Protein AF-A0A498J7Q5-F1 (afdb_monomer)

Mean predicted aligned error: 8.21 Å

Foldseek 3Di:
DDDDDDDDDDDDPDDLVPDDLVVDQEEEFEDDPVLVVLLVDPSSLVSLLVRLVVLRAYEYEASSCSSCLSNLSAAQHEFEHAPVCVVSSVVSNHPYDDDDDQLDWDDTRRYIYHHHLNVLLVRLLVSCVSSVHDQPPLAAEEEAEDDAQDDLCVPSVVVSPSSNSVHHYDYDYPPDDDDPDPCVSVRSVVPDDDDPPDDPDPVNQQVVLLVCLVVLVQADEEEEEAPVCQVSSVNSNHHYDDPVVQQDWDDTPPDIYHYHD

Sequence (261 aa):
TDTDSRGHNFTLKATFDDIDFNNYDGLVIPGGQSPEYLAMDASVVELVRKFSDSKKPVAATCHGLLVLAAADSIRGRKCTGFPPVRLVLVAAGAHRVETEAASSCVVDGDIVSGVTYEGNPEFISHFVKALGGNITGSDRRILFLCRDFLKDYKITVPFQSLQALGCHINAVCPKRKPVISAPLLSMILKGTKPTPGSQLHPSVIAVVKQILAAAGVLQGKKCTAYPAVKLNVILSGATWLEPDPIDSCFTDRNLVAAAGW

Radius of gyration: 21.22 Å; Cα contacts (8 Å, |Δi|>4): 431; chains: 1; bounding box: 45×45×59 Å

Organism: Malus domestica (NCBI:txid3750)

Solvent-accessible surface area (backbone atoms only — not comparable to full-atom values): 15017 Å² total; per-residue (Å²): 130,91,79,90,71,92,73,81,87,78,83,80,90,72,62,78,92,75,65,60,72,86,84,48,76,56,48,78,36,63,42,67,72,61,19,72,59,46,38,70,35,67,69,54,26,51,52,52,30,55,41,53,76,68,58,34,29,37,35,27,25,20,40,13,48,48,30,39,38,61,34,59,64,35,52,77,32,53,32,43,40,27,76,87,53,48,63,56,41,46,74,41,42,24,46,70,52,90,71,95,50,58,42,39,62,32,76,39,92,42,38,38,18,15,22,37,80,74,8,43,21,59,43,49,35,52,49,42,44,62,71,70,50,81,86,76,91,30,93,41,82,48,81,43,87,49,62,79,65,53,58,63,66,77,46,53,50,60,52,37,53,43,38,27,53,55,28,48,75,47,78,46,38,87,99,56,78,92,67,96,55,77,56,59,59,55,57,26,64,63,65,66,85,72,61,96,86,60,76,81,66,74,70,65,78,37,47,67,61,50,50,39,27,75,68,50,77,30,49,79,35,59,42,38,45,35,77,94,40,52,66,53,43,44,76,24,50,21,46,78,45,84,48,79,59,46,71,42,68,44,74,42,92,92,42,78,27,55,26,57,122

InterPro domains:
  IPR002818 DJ-1/PfpI [PF01965] (4-129)
  IPR002818 DJ-1/PfpI [PF01965] (208-261)
  IPR006286 Deglycase PfpI-like [PTHR42733] (49-178)
  IPR029062 Class I glutamine amidotransferase-like [G3DSA:3.40.50.880] (1-138)
  IPR029062 Class I glutamine amidotransferase-like [G3DSA:3.40.50.880] (205-261)
  IPR029062 Class I glutamine amidotransferase-like [SSF52317] (3-133)
  IPR029062 Class I glutamine amidotransferase-like [SSF52317] (140-261)

Structure (mmCIF, N/CA/C/O backbone):
data_AF-A0A498J7Q5-F1
#
_entry.id   AF-A0A498J7Q5-F1
#
loop_
_atom_site.group_PDB
_atom_site.id
_atom_site.type_symbol
_atom_site.label_atom_id
_atom_site.label_alt_id
_atom_site.label_comp_id
_atom_site.label_asym_id
_atom_site.label_entity_id
_atom_site.label_seq_id
_atom_site.pdbx_PDB_ins_code
_atom_site.Cartn_x
_atom_site.Cartn_y
_atom_site.Cartn_z
_atom_site.occupancy
_atom_site.B_iso_or_equiv
_atom_site.auth_seq_id
_atom_site.au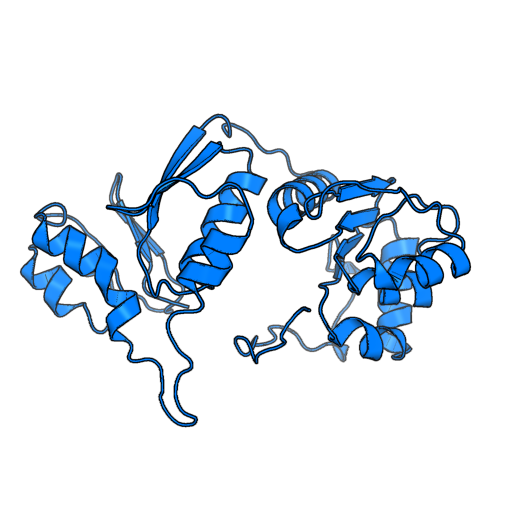th_comp_id
_atom_site.auth_asym_id
_atom_site.auth_atom_id
_atom_site.pdbx_PDB_model_num
ATOM 1 N N . THR A 1 1 ? 12.876 21.500 0.564 1.00 35.72 1 THR A N 1
ATOM 2 C CA . THR A 1 1 ? 13.881 20.491 0.936 1.00 35.72 1 THR A CA 1
ATOM 3 C C . THR A 1 1 ? 13.177 19.446 1.762 1.00 35.72 1 THR A C 1
ATOM 5 O O . THR A 1 1 ? 12.631 19.786 2.807 1.00 35.72 1 THR A O 1
ATOM 8 N N . ASP A 1 2 ? 13.099 18.215 1.262 1.00 55.75 2 ASP A N 1
ATOM 9 C CA . ASP A 1 2 ? 12.633 17.103 2.086 1.00 55.75 2 ASP A CA 1
ATOM 10 C C . ASP A 1 2 ? 13.653 16.881 3.201 1.00 55.75 2 ASP A C 1
ATOM 12 O O . ASP A 1 2 ? 14.857 16.797 2.961 1.00 55.75 2 ASP A O 1
ATOM 16 N N . THR A 1 3 ? 13.175 16.884 4.439 1.00 66.19 3 THR A N 1
ATOM 17 C CA . THR A 1 3 ? 13.986 16.554 5.607 1.00 66.19 3 THR A CA 1
ATOM 18 C C . THR A 1 3 ? 13.676 15.119 5.970 1.00 66.19 3 THR A C 1
ATOM 20 O O . THR A 1 3 ? 12.559 14.840 6.408 1.00 66.19 3 THR A O 1
ATOM 23 N N . ASP A 1 4 ? 14.643 14.229 5.782 1.00 71.38 4 ASP A N 1
ATOM 24 C CA . ASP A 1 4 ? 14.483 12.834 6.164 1.00 71.38 4 ASP A CA 1
ATOM 25 C C . ASP A 1 4 ? 14.605 12.678 7.686 1.00 71.38 4 ASP A C 1
ATOM 27 O O . ASP A 1 4 ? 15.463 13.276 8.344 1.00 71.38 4 ASP A O 1
ATOM 31 N N . SER A 1 5 ? 13.706 11.888 8.254 1.00 82.94 5 SER A N 1
ATOM 32 C CA . SER A 1 5 ? 13.717 11.506 9.656 1.00 82.94 5 SER A CA 1
ATOM 33 C C . SER A 1 5 ? 13.275 10.060 9.763 1.00 82.94 5 SER A C 1
ATOM 35 O O . SER A 1 5 ? 12.310 9.661 9.114 1.00 82.94 5 SER A O 1
ATOM 37 N N . ARG A 1 6 ? 13.945 9.291 10.624 1.00 83.75 6 ARG A N 1
ATOM 38 C CA . ARG A 1 6 ? 13.637 7.875 10.822 1.00 83.75 6 ARG A CA 1
ATOM 39 C C . ARG A 1 6 ? 12.154 7.677 11.164 1.00 83.75 6 ARG A C 1
ATOM 41 O O . ARG A 1 6 ? 11.680 8.180 12.182 1.00 83.75 6 ARG A O 1
ATOM 48 N N . GLY A 1 7 ? 11.463 6.914 10.319 1.00 86.19 7 GLY A N 1
ATOM 49 C CA . GLY A 1 7 ? 10.090 6.470 10.542 1.00 86.19 7 GLY A CA 1
ATOM 50 C C . GLY A 1 7 ? 9.993 5.257 11.472 1.00 86.19 7 GLY A C 1
ATOM 51 O O . GLY A 1 7 ? 10.910 4.933 12.230 1.00 86.19 7 GLY A O 1
ATOM 52 N N . HIS A 1 8 ? 8.860 4.563 11.403 1.00 85.12 8 HIS A N 1
ATOM 53 C CA . HIS A 1 8 ? 8.659 3.308 12.122 1.00 85.12 8 HIS A CA 1
ATOM 54 C C . HIS A 1 8 ? 9.524 2.188 11.531 1.00 85.12 8 HIS A C 1
ATOM 56 O O . HIS A 1 8 ? 9.713 2.115 10.319 1.00 85.12 8 HIS A O 1
ATOM 62 N N . ASN A 1 9 ? 10.016 1.283 12.381 1.00 89.62 9 ASN A N 1
ATOM 63 C CA . ASN A 1 9 ? 10.546 0.017 11.884 1.00 89.62 9 ASN A CA 1
ATOM 64 C C . ASN A 1 9 ? 9.378 -0.793 11.303 1.00 89.62 9 ASN A C 1
ATOM 66 O O . ASN A 1 9 ? 8.331 -0.903 11.943 1.00 89.62 9 ASN A O 1
ATOM 70 N N . PHE A 1 10 ? 9.566 -1.355 10.113 1.00 89.44 10 PHE A N 1
ATOM 71 C CA . PHE A 1 10 ? 8.586 -2.217 9.465 1.00 89.44 10 PHE A CA 1
ATOM 72 C C . PHE A 1 10 ? 9.029 -3.676 9.597 1.00 89.44 10 PHE A C 1
ATOM 74 O O . PHE A 1 10 ? 10.118 -4.037 9.154 1.00 89.44 10 PHE A O 1
ATOM 81 N N . THR A 1 11 ? 8.207 -4.507 10.237 1.00 93.19 11 THR A N 1
ATOM 82 C CA . THR A 1 11 ? 8.512 -5.929 10.438 1.00 93.19 11 THR A CA 1
ATOM 83 C C . THR A 1 11 ? 8.149 -6.720 9.188 1.00 93.19 11 THR A C 1
ATOM 85 O O . THR A 1 11 ? 6.982 -6.764 8.797 1.00 93.19 11 THR A O 1
ATOM 88 N N . LEU A 1 12 ? 9.143 -7.372 8.585 1.00 94.81 12 LEU A N 1
ATOM 89 C CA . LEU A 1 12 ? 8.938 -8.256 7.439 1.00 94.81 12 LEU A CA 1
ATOM 90 C C . LEU A 1 12 ? 8.101 -9.481 7.838 1.00 94.81 12 LEU A C 1
ATOM 92 O O . LEU A 1 12 ? 8.212 -9.989 8.953 1.00 94.81 12 LEU A O 1
ATOM 96 N N . LYS A 1 13 ? 7.250 -9.941 6.917 1.00 94.44 13 LYS A N 1
ATOM 97 C CA . LYS A 1 13 ? 6.338 -11.083 7.119 1.00 94.44 13 LYS A CA 1
ATOM 98 C C . LYS A 1 13 ? 6.694 -12.314 6.280 1.00 94.44 13 LYS A C 1
ATOM 100 O O . LYS A 1 13 ? 6.044 -13.340 6.429 1.00 94.44 13 LYS A O 1
ATOM 105 N N . ALA A 1 14 ? 7.702 -12.206 5.420 1.00 96.50 14 ALA A N 1
ATOM 106 C CA . ALA A 1 14 ? 8.202 -13.281 4.574 1.00 96.50 14 ALA A CA 1
ATOM 107 C C . ALA A 1 14 ? 9.716 -13.120 4.371 1.00 96.50 14 ALA A C 1
ATOM 109 O O . ALA A 1 14 ? 10.236 -12.002 4.456 1.00 96.50 14 ALA A O 1
ATOM 110 N N . THR A 1 15 ? 10.399 -14.230 4.104 1.00 97.81 15 THR A N 1
ATOM 111 C CA . THR A 1 15 ? 11.809 -14.267 3.696 1.00 97.81 15 THR A CA 1
ATOM 112 C C . THR A 1 15 ? 11.890 -14.078 2.188 1.00 97.81 15 THR A C 1
ATOM 114 O O . THR A 1 15 ? 11.130 -14.711 1.464 1.00 97.81 15 THR A O 1
ATOM 117 N N . PHE A 1 16 ? 12.804 -13.236 1.704 1.00 97.50 16 PHE A N 1
ATOM 118 C CA . PHE A 1 16 ? 12.939 -12.955 0.271 1.00 97.50 16 PHE A C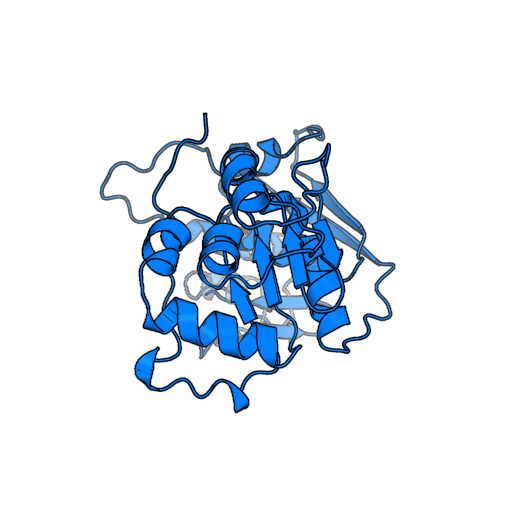A 1
ATOM 119 C C . PHE A 1 16 ? 13.316 -14.201 -0.551 1.00 97.50 16 PHE A C 1
ATOM 121 O O . PHE A 1 16 ? 12.719 -14.444 -1.596 1.00 97.50 16 PHE A O 1
ATOM 128 N N . ASP A 1 17 ? 14.240 -15.021 -0.047 1.00 97.25 17 ASP A N 1
ATOM 129 C CA . ASP A 1 17 ? 14.734 -16.214 -0.750 1.00 97.25 17 ASP A CA 1
ATOM 130 C C . ASP A 1 17 ? 13.681 -17.331 -0.882 1.00 97.25 17 ASP A C 1
ATOM 132 O O . ASP A 1 17 ? 13.804 -18.195 -1.748 1.00 97.25 17 ASP A O 1
ATOM 136 N N . ASP A 1 18 ? 12.620 -17.287 -0.068 1.00 97.19 18 ASP A N 1
ATOM 137 C CA . ASP A 1 18 ? 11.525 -18.266 -0.076 1.00 97.19 18 ASP A CA 1
ATOM 138 C C . ASP A 1 18 ? 10.366 -17.854 -1.012 1.00 97.19 18 ASP A C 1
ATOM 140 O O . ASP A 1 18 ? 9.347 -18.544 -1.101 1.00 97.19 18 ASP A O 1
ATOM 144 N N . ILE A 1 19 ? 10.475 -16.706 -1.692 1.00 97.50 19 ILE A N 1
ATOM 145 C CA . ILE A 1 19 ? 9.404 -16.167 -2.535 1.00 97.50 19 ILE A CA 1
ATOM 146 C C . ILE A 1 19 ? 9.314 -16.925 -3.862 1.00 97.50 19 ILE A C 1
ATOM 148 O O . ILE A 1 19 ? 10.164 -16.793 -4.742 1.00 97.50 19 ILE A O 1
ATOM 152 N N . ASP A 1 20 ? 8.196 -17.623 -4.063 1.00 96.19 20 ASP A N 1
ATOM 153 C CA . ASP A 1 20 ? 7.736 -18.036 -5.391 1.00 96.19 20 ASP A CA 1
ATOM 154 C C . ASP A 1 20 ? 6.737 -17.010 -5.942 1.00 96.19 20 ASP A C 1
ATOM 156 O O . ASP A 1 20 ? 5.626 -16.858 -5.428 1.00 96.19 20 ASP A O 1
ATOM 160 N N . PHE A 1 21 ? 7.117 -16.318 -7.021 1.00 96.06 21 PHE A N 1
ATOM 161 C CA . PHE A 1 21 ? 6.295 -15.284 -7.661 1.00 96.06 21 PHE A CA 1
ATOM 162 C C . PHE A 1 21 ? 4.944 -15.812 -8.182 1.00 96.06 21 PHE A C 1
ATOM 164 O O . PHE A 1 21 ? 4.011 -15.029 -8.385 1.00 96.06 21 PHE A O 1
ATOM 171 N N . ASN A 1 22 ? 4.808 -17.125 -8.406 1.00 97.44 22 ASN A N 1
ATOM 172 C CA . ASN A 1 22 ? 3.544 -17.718 -8.840 1.00 97.44 22 ASN A CA 1
ATOM 173 C C . ASN A 1 22 ? 2.446 -17.576 -7.781 1.00 97.44 22 ASN A C 1
ATOM 175 O O . ASN A 1 22 ? 1.281 -17.456 -8.150 1.00 97.44 22 ASN A O 1
ATOM 179 N N . ASN A 1 23 ? 2.819 -17.486 -6.501 1.00 97.94 23 ASN A N 1
ATOM 180 C CA . ASN A 1 23 ? 1.892 -17.370 -5.373 1.00 97.94 23 ASN A CA 1
ATOM 181 C C . ASN A 1 23 ? 1.361 -15.945 -5.139 1.00 97.94 23 ASN A C 1
ATOM 183 O O . ASN A 1 23 ? 0.635 -15.715 -4.174 1.00 97.94 23 ASN A O 1
ATOM 187 N N . TYR A 1 24 ? 1.734 -14.983 -5.986 1.00 98.44 24 TYR A N 1
ATOM 188 C CA . TYR A 1 24 ? 1.359 -13.577 -5.838 1.00 98.44 24 TYR A CA 1
ATOM 189 C C . TYR A 1 24 ? 0.655 -13.067 -7.089 1.00 98.44 24 TYR A C 1
ATOM 191 O O . TYR A 1 24 ? 1.166 -13.229 -8.196 1.00 98.44 24 TYR A O 1
ATOM 199 N N . ASP A 1 25 ? -0.478 -12.392 -6.920 1.00 98.38 25 ASP A N 1
ATOM 200 C CA . ASP A 1 25 ? -1.251 -11.835 -8.038 1.00 98.38 25 ASP A CA 1
ATOM 201 C C . ASP A 1 25 ? -0.714 -10.487 -8.537 1.00 98.38 25 ASP A C 1
ATOM 203 O O . ASP A 1 25 ? -1.030 -10.070 -9.646 1.00 98.38 25 ASP A O 1
ATOM 207 N N . GLY A 1 26 ? 0.128 -9.810 -7.755 1.00 98.25 26 GLY A N 1
ATOM 208 C CA . GLY A 1 26 ? 0.731 -8.540 -8.142 1.00 98.25 26 GLY A CA 1
ATOM 209 C C . GLY A 1 26 ? 1.891 -8.127 -7.243 1.00 98.25 26 GLY A C 1
ATOM 210 O O . GLY A 1 26 ? 2.150 -8.743 -6.208 1.00 98.25 26 GLY A O 1
ATOM 211 N N . LEU A 1 27 ? 2.580 -7.063 -7.647 1.00 98.69 27 LEU A N 1
ATOM 212 C CA . LEU A 1 27 ? 3.769 -6.534 -6.984 1.00 98.69 27 LEU A CA 1
ATOM 213 C C . LEU A 1 27 ? 3.599 -5.045 -6.673 1.00 98.69 27 LEU A C 1
ATOM 215 O O . LEU A 1 27 ? 3.157 -4.275 -7.522 1.00 98.69 27 LEU A O 1
ATOM 219 N N . VAL A 1 28 ? 4.014 -4.625 -5.477 1.00 98.69 28 VAL A N 1
ATOM 220 C CA . VAL A 1 28 ? 4.102 -3.208 -5.099 1.00 98.69 28 VAL A CA 1
ATOM 221 C C . VAL A 1 28 ? 5.551 -2.856 -4.776 1.00 98.69 28 VAL A C 1
ATOM 223 O O . VAL A 1 28 ? 6.188 -3.544 -3.983 1.00 98.69 28 VAL A O 1
ATOM 226 N N . ILE A 1 29 ? 6.056 -1.762 -5.351 1.00 98.44 29 ILE A N 1
ATOM 227 C CA . ILE A 1 29 ? 7.406 -1.237 -5.119 1.00 98.44 29 ILE A CA 1
ATOM 228 C C . ILE A 1 29 ? 7.298 0.153 -4.472 1.00 98.44 29 ILE A C 1
ATOM 230 O O . ILE A 1 29 ? 7.030 1.148 -5.161 1.00 98.44 29 ILE A O 1
ATOM 234 N N . PRO A 1 30 ? 7.480 0.245 -3.143 1.00 97.19 30 PRO A N 1
ATOM 235 C CA . PRO A 1 30 ? 7.455 1.516 -2.431 1.00 97.19 30 PRO A CA 1
ATOM 236 C C . PRO A 1 30 ? 8.569 2.475 -2.870 1.00 97.19 30 PRO A C 1
ATOM 238 O O . PRO A 1 30 ? 9.578 2.079 -3.450 1.00 97.19 30 PRO A O 1
ATOM 241 N N . GLY A 1 31 ? 8.386 3.756 -2.552 1.00 94.88 31 GLY A N 1
ATOM 242 C CA . GLY A 1 31 ? 9.414 4.783 -2.713 1.00 94.88 31 GLY A CA 1
ATOM 243 C C . GLY A 1 31 ? 10.400 4.855 -1.541 1.00 94.88 31 GLY A C 1
ATOM 244 O O . GLY A 1 31 ? 10.609 3.893 -0.807 1.00 94.88 31 GLY A O 1
ATOM 245 N N . GLY A 1 32 ? 10.976 6.042 -1.338 1.00 92.62 32 GLY A N 1
ATOM 246 C CA . GLY A 1 32 ? 12.026 6.286 -0.343 1.00 92.62 32 GLY A CA 1
ATOM 247 C C . GLY A 1 32 ? 13.423 6.065 -0.924 1.00 92.62 32 GLY A C 1
ATOM 248 O O . GLY A 1 32 ? 13.588 6.099 -2.138 1.00 92.62 32 GLY A O 1
ATOM 249 N N . GLN A 1 33 ? 14.416 5.843 -0.062 1.00 92.88 33 GLN A N 1
ATOM 250 C CA . GLN A 1 33 ? 15.808 5.589 -0.474 1.00 92.88 33 GLN A CA 1
ATOM 251 C C . GLN A 1 33 ? 16.068 4.119 -0.834 1.00 92.88 33 GLN A C 1
ATOM 253 O O . GLN A 1 33 ? 16.974 3.816 -1.600 1.00 92.88 33 GLN A O 1
ATOM 258 N N . SER A 1 34 ? 15.261 3.189 -0.309 1.00 94.38 34 SER A N 1
ATOM 259 C CA . SER A 1 34 ? 15.433 1.747 -0.538 1.00 94.38 34 SER A CA 1
ATOM 260 C C . SER A 1 34 ? 15.520 1.345 -2.024 1.00 94.38 34 SER A C 1
ATOM 262 O O . SER A 1 34 ? 16.389 0.530 -2.337 1.00 94.38 34 SER A O 1
ATOM 264 N N . PRO A 1 35 ? 14.720 1.918 -2.949 1.00 97.44 35 PRO A N 1
ATOM 265 C CA . PRO A 1 35 ? 14.814 1.617 -4.377 1.00 97.44 35 PRO A CA 1
ATOM 266 C C . PRO A 1 35 ? 16.196 1.813 -5.007 1.00 97.44 35 PRO A C 1
ATOM 268 O O . PRO A 1 35 ? 16.515 1.095 -5.947 1.00 97.44 35 PRO A O 1
ATOM 271 N N . GLU A 1 36 ? 17.022 2.737 -4.505 1.00 94.75 36 GLU A N 1
ATOM 272 C CA . GLU A 1 36 ? 18.376 2.964 -5.038 1.00 94.75 36 GLU A CA 1
ATOM 273 C C . GLU A 1 36 ? 19.275 1.737 -4.839 1.00 94.75 36 GLU A C 1
ATOM 275 O O . GLU A 1 36 ? 20.031 1.372 -5.735 1.00 94.75 36 GLU A O 1
ATOM 280 N N . TYR A 1 37 ? 19.142 1.063 -3.694 1.00 96.56 37 TYR A N 1
ATOM 281 C CA . TYR A 1 37 ? 19.879 -0.162 -3.381 1.00 96.56 37 TYR A CA 1
ATOM 282 C C . TYR A 1 37 ? 19.240 -1.389 -4.033 1.00 96.56 37 TYR A C 1
ATOM 284 O O . TYR A 1 37 ? 19.937 -2.220 -4.606 1.00 96.56 37 TYR A O 1
ATOM 292 N N . LEU A 1 38 ? 17.907 -1.485 -3.991 1.00 97.75 38 LEU A N 1
ATOM 293 C CA . LEU A 1 38 ? 17.167 -2.604 -4.582 1.00 97.75 38 LEU A CA 1
ATOM 294 C C . LEU A 1 38 ? 17.369 -2.700 -6.100 1.00 97.75 38 LEU A C 1
ATOM 296 O O . LEU A 1 38 ? 17.426 -3.798 -6.639 1.00 97.75 38 LEU A O 1
ATOM 300 N N . ALA A 1 39 ? 17.522 -1.567 -6.790 1.00 97.44 39 ALA A N 1
ATOM 301 C CA . ALA A 1 39 ? 17.803 -1.533 -8.224 1.00 97.44 39 ALA A CA 1
ATOM 302 C C . ALA A 1 39 ? 19.188 -2.100 -8.596 1.00 97.44 39 ALA A C 1
ATOM 304 O O . ALA A 1 39 ? 19.422 -2.402 -9.765 1.00 97.44 39 ALA A O 1
ATOM 305 N N . MET A 1 40 ? 20.103 -2.236 -7.630 1.00 97.69 40 MET A N 1
ATOM 306 C CA . MET A 1 40 ? 21.434 -2.819 -7.834 1.00 97.69 40 MET A CA 1
ATOM 307 C C . MET A 1 40 ? 21.492 -4.315 -7.502 1.00 97.69 40 MET A C 1
ATOM 309 O O . MET A 1 40 ? 22.483 -4.971 -7.818 1.00 97.69 40 MET A O 1
ATOM 313 N N . ASP A 1 41 ? 20.453 -4.865 -6.872 1.00 98.38 41 ASP A N 1
ATOM 314 C CA . ASP A 1 41 ? 20.395 -6.276 -6.510 1.00 98.38 41 ASP A CA 1
ATOM 315 C C . ASP A 1 41 ? 19.837 -7.110 -7.673 1.00 98.38 41 ASP A C 1
ATOM 317 O O . ASP A 1 41 ? 18.672 -6.986 -8.060 1.00 98.38 41 ASP A O 1
ATOM 321 N N . ALA A 1 42 ? 20.671 -7.991 -8.229 1.00 98.25 42 ALA A N 1
ATOM 322 C CA . ALA A 1 42 ? 20.305 -8.821 -9.373 1.00 98.25 42 ALA A CA 1
ATOM 323 C C . ALA A 1 42 ? 19.103 -9.742 -9.094 1.00 98.25 42 ALA A C 1
ATOM 325 O O . ALA A 1 42 ? 18.304 -9.986 -9.998 1.00 98.25 42 ALA A O 1
ATOM 326 N N . SER A 1 43 ? 18.951 -10.230 -7.859 1.00 98.31 43 SER A N 1
ATOM 327 C CA . SER A 1 43 ? 17.839 -11.107 -7.478 1.00 98.31 43 SER A CA 1
ATOM 328 C C . SER A 1 43 ? 16.507 -10.349 -7.454 1.00 98.31 43 SER A C 1
ATOM 330 O O . SER A 1 43 ? 15.492 -10.852 -7.942 1.00 98.31 43 SER A O 1
ATOM 332 N N . VAL A 1 44 ? 16.523 -9.097 -6.986 1.00 98.56 44 VAL A N 1
ATOM 333 C CA . VAL A 1 44 ? 15.362 -8.197 -6.990 1.00 98.56 44 VAL A CA 1
ATOM 334 C C . VAL A 1 44 ? 14.985 -7.805 -8.414 1.00 98.56 44 VAL A C 1
ATOM 336 O O . VAL A 1 44 ? 13.812 -7.874 -8.783 1.00 98.56 44 VAL A O 1
ATOM 339 N N . VAL A 1 45 ? 15.971 -7.428 -9.230 1.00 98.56 45 VAL A N 1
ATOM 340 C CA . VAL A 1 45 ? 15.764 -7.061 -10.638 1.00 98.56 45 VAL A CA 1
ATOM 341 C C . VAL A 1 45 ? 15.144 -8.221 -11.423 1.00 98.56 45 VAL A C 1
ATOM 343 O O . VAL A 1 45 ? 14.200 -8.013 -12.186 1.00 98.56 45 VAL A O 1
ATOM 346 N N . GLU A 1 46 ? 15.626 -9.445 -11.208 1.00 98.44 46 GLU A N 1
ATOM 347 C CA . GLU A 1 46 ? 15.080 -10.640 -11.852 1.00 98.44 46 GLU A CA 1
ATOM 348 C C . GLU A 1 46 ? 13.651 -10.954 -11.383 1.00 98.44 46 GLU A C 1
ATOM 350 O O . GLU A 1 46 ? 12.790 -11.272 -12.203 1.00 98.44 46 GLU A O 1
ATOM 355 N N . LEU A 1 47 ? 13.356 -10.810 -10.086 1.00 98.56 47 LEU A N 1
ATOM 356 C CA . LEU A 1 47 ? 11.995 -10.974 -9.568 1.00 98.56 47 LEU A CA 1
ATOM 357 C C . LEU A 1 47 ? 11.026 -9.980 -10.224 1.00 98.56 47 LEU A C 1
ATOM 359 O O . LEU A 1 47 ? 9.961 -10.367 -10.701 1.00 98.56 47 LEU A O 1
ATOM 363 N N . VAL A 1 48 ? 11.408 -8.705 -10.289 1.00 98.50 48 VAL A N 1
ATOM 364 C CA . VAL A 1 48 ? 10.600 -7.637 -10.896 1.00 98.50 48 VAL A CA 1
ATOM 365 C C . VAL A 1 48 ? 10.361 -7.900 -12.381 1.00 98.50 48 VAL A C 1
ATOM 367 O O . VAL A 1 48 ? 9.230 -7.755 -12.851 1.00 98.50 48 VAL A O 1
ATOM 370 N N . ARG A 1 49 ? 11.393 -8.349 -13.104 1.00 98.25 49 ARG A N 1
ATOM 371 C CA . ARG A 1 49 ? 11.274 -8.744 -14.510 1.00 98.25 49 ARG A CA 1
ATOM 372 C C . ARG A 1 49 ? 10.261 -9.874 -14.686 1.00 98.25 49 ARG A C 1
ATOM 374 O O . ARG A 1 49 ? 9.362 -9.735 -15.508 1.00 98.25 49 ARG A O 1
ATOM 381 N N . LYS A 1 50 ? 10.317 -10.929 -13.862 1.00 98.00 50 LYS A N 1
ATOM 382 C CA . LYS A 1 50 ? 9.334 -12.032 -13.894 1.00 98.00 50 LYS A CA 1
ATOM 383 C C . LYS A 1 50 ? 7.897 -11.542 -13.709 1.00 98.00 50 LYS A C 1
ATOM 385 O O . LYS A 1 50 ? 7.013 -11.961 -14.456 1.00 98.00 50 LYS A O 1
ATOM 390 N N . PHE A 1 51 ? 7.653 -10.634 -12.759 1.00 98.25 51 PHE A N 1
ATOM 391 C CA . PHE A 1 51 ? 6.326 -10.033 -12.582 1.00 98.25 51 PHE A CA 1
ATOM 392 C C . PHE A 1 51 ? 5.879 -9.262 -13.834 1.00 98.25 51 PHE A C 1
ATOM 394 O O . PHE A 1 51 ? 4.789 -9.525 -14.344 1.00 98.25 51 PHE A O 1
ATOM 401 N N . SER A 1 52 ? 6.731 -8.385 -14.371 1.00 95.69 52 SER A N 1
ATOM 402 C CA . SER A 1 52 ? 6.434 -7.581 -15.568 1.00 95.69 52 SER A CA 1
ATOM 403 C C . SER A 1 52 ? 6.198 -8.428 -16.829 1.00 95.69 52 SER A C 1
ATOM 405 O O . SER A 1 52 ? 5.268 -8.176 -17.604 1.00 95.69 52 SER A O 1
ATOM 407 N N . ASP A 1 53 ? 7.007 -9.465 -17.047 1.00 97.00 53 ASP A N 1
ATOM 408 C CA . ASP A 1 53 ? 6.886 -10.353 -18.208 1.00 97.00 53 ASP A CA 1
ATOM 409 C C . ASP A 1 53 ? 5.611 -11.202 -18.136 1.00 97.00 53 ASP A C 1
ATOM 411 O O . ASP A 1 53 ? 4.982 -11.472 -19.161 1.00 97.00 53 ASP A O 1
ATOM 415 N N . SER A 1 54 ? 5.171 -11.548 -16.921 1.00 97.69 54 SER A N 1
ATOM 416 C CA . SER A 1 54 ? 3.923 -12.283 -16.682 1.00 97.69 54 SER A CA 1
ATOM 417 C C . SER A 1 54 ? 2.646 -11.448 -16.839 1.00 97.69 54 SER A C 1
ATOM 419 O O . SER A 1 54 ? 1.552 -12.006 -16.760 1.00 97.69 54 SER A O 1
ATOM 421 N N . LYS A 1 55 ? 2.758 -10.127 -17.052 1.00 96.75 55 LYS A N 1
ATOM 422 C CA . LYS A 1 55 ? 1.625 -9.179 -17.121 1.00 96.75 55 LYS A CA 1
ATOM 423 C C . LYS A 1 55 ? 0.757 -9.130 -15.863 1.00 96.75 55 LYS A C 1
ATOM 425 O O . LYS A 1 55 ? -0.378 -8.652 -15.910 1.00 96.75 55 LYS A O 1
ATOM 430 N N . LYS A 1 56 ? 1.289 -9.600 -14.732 1.00 98.25 56 LYS A N 1
ATOM 431 C CA . LYS A 1 56 ? 0.678 -9.384 -13.422 1.00 98.25 56 LYS A CA 1
ATOM 432 C C . LYS A 1 56 ? 0.769 -7.897 -13.066 1.00 98.25 56 LYS A C 1
ATOM 434 O O . LYS A 1 56 ? 1.791 -7.282 -13.362 1.00 98.25 56 LYS A O 1
ATOM 439 N N . PRO A 1 57 ? -0.246 -7.316 -12.407 1.00 98.50 57 PRO A N 1
ATOM 440 C CA . PRO A 1 57 ? -0.198 -5.935 -11.951 1.00 98.50 57 PRO A CA 1
ATOM 441 C C . PRO A 1 57 ? 1.078 -5.597 -11.170 1.00 98.50 57 PRO A C 1
ATOM 443 O O . PRO A 1 57 ? 1.390 -6.233 -10.160 1.00 98.50 57 PRO A O 1
ATOM 446 N N . VAL A 1 58 ? 1.782 -4.550 -11.600 1.00 98.69 58 VAL A N 1
ATOM 447 C CA . VAL A 1 58 ? 2.950 -3.990 -10.911 1.00 98.69 58 VAL A CA 1
ATOM 448 C C . VAL A 1 58 ? 2.703 -2.518 -10.612 1.00 98.69 58 VAL A C 1
ATOM 450 O O . VAL A 1 58 ? 2.515 -1.704 -11.514 1.00 98.69 58 VAL A O 1
ATOM 453 N N . ALA A 1 59 ? 2.731 -2.156 -9.334 1.00 98.62 59 ALA A N 1
ATOM 454 C CA . ALA A 1 59 ? 2.511 -0.793 -8.880 1.00 98.62 59 ALA A CA 1
ATOM 455 C C . ALA A 1 59 ? 3.769 -0.222 -8.219 1.00 98.62 59 ALA A C 1
ATOM 457 O O . ALA A 1 59 ? 4.243 -0.747 -7.217 1.00 98.62 59 ALA A O 1
ATOM 458 N N . ALA A 1 60 ? 4.305 0.881 -8.736 1.00 98.38 60 ALA A N 1
ATOM 459 C CA . ALA A 1 60 ? 5.495 1.527 -8.185 1.00 98.38 60 ALA A CA 1
ATOM 460 C C . ALA A 1 60 ? 5.264 3.026 -7.959 1.00 98.38 60 ALA A C 1
ATOM 462 O O . ALA A 1 60 ? 4.607 3.695 -8.752 1.00 98.38 60 ALA A O 1
ATOM 463 N N . THR A 1 61 ? 5.806 3.586 -6.879 1.00 97.00 61 THR A N 1
ATOM 464 C CA . THR A 1 61 ? 5.601 5.007 -6.545 1.00 97.00 61 THR A CA 1
ATOM 465 C C . THR A 1 61 ? 6.905 5.706 -6.188 1.00 97.00 61 THR A C 1
ATOM 467 O O . THR A 1 61 ? 7.832 5.095 -5.652 1.00 97.00 61 THR A O 1
ATOM 470 N N . CYS A 1 62 ? 6.979 7.011 -6.453 1.00 94.75 62 CYS A N 1
ATOM 471 C CA . CYS A 1 62 ? 8.109 7.861 -6.096 1.00 94.75 62 CYS A CA 1
ATOM 472 C C . CYS A 1 62 ? 9.428 7.360 -6.721 1.00 94.75 62 CYS A C 1
ATOM 474 O O . CYS A 1 62 ? 9.568 7.413 -7.944 1.00 94.75 62 CYS A O 1
ATOM 476 N N . HIS A 1 63 ? 10.380 6.881 -5.915 1.00 96.69 63 HIS A N 1
ATOM 477 C CA . HIS A 1 63 ? 11.650 6.312 -6.382 1.00 96.69 63 HIS A CA 1
ATOM 478 C C . HIS A 1 63 ? 11.565 4.815 -6.718 1.00 96.69 63 HIS A C 1
ATOM 480 O O . HIS A 1 63 ? 12.494 4.286 -7.317 1.00 96.69 63 HIS A O 1
ATOM 486 N N . GLY A 1 64 ? 10.458 4.127 -6.407 1.00 97.38 64 GLY A N 1
ATOM 487 C CA . GLY A 1 64 ? 10.283 2.699 -6.713 1.00 97.38 64 GLY A CA 1
ATOM 488 C C . GLY A 1 64 ? 10.419 2.376 -8.205 1.00 97.38 64 GLY A C 1
ATOM 489 O O . GLY A 1 64 ? 10.850 1.289 -8.580 1.00 97.38 64 GLY A O 1
ATOM 490 N N . LEU A 1 65 ? 10.147 3.359 -9.069 1.00 97.50 65 LEU A N 1
ATOM 491 C CA . LEU A 1 65 ? 10.327 3.251 -10.517 1.00 97.50 65 LEU A CA 1
ATOM 492 C C . LEU A 1 65 ? 11.790 3.015 -10.936 1.00 97.50 65 LEU A C 1
ATOM 494 O O . LEU A 1 65 ? 12.015 2.521 -12.038 1.00 97.50 65 LEU A O 1
ATOM 498 N N . LEU A 1 66 ? 12.780 3.334 -10.090 1.00 98.19 66 LEU A N 1
ATOM 499 C CA . LEU A 1 66 ? 14.188 3.016 -10.360 1.00 98.19 66 LEU A CA 1
ATOM 500 C C . LEU A 1 66 ? 14.398 1.507 -10.520 1.00 98.19 66 LEU A C 1
ATOM 502 O O . LEU A 1 66 ? 15.149 1.080 -11.392 1.00 98.19 66 LEU A O 1
ATOM 506 N N . VAL A 1 67 ? 13.681 0.702 -9.733 1.00 98.50 67 VAL A N 1
ATOM 507 C CA . VAL A 1 67 ? 13.756 -0.761 -9.811 1.00 98.50 67 VAL A CA 1
ATOM 508 C C . VAL A 1 67 ? 13.137 -1.261 -11.119 1.00 98.50 67 VAL A C 1
ATOM 510 O O . VAL A 1 67 ? 13.705 -2.123 -11.783 1.00 98.50 67 VAL A O 1
ATOM 513 N N . LEU A 1 68 ? 12.017 -0.668 -11.547 1.00 98.12 68 LEU A N 1
ATOM 514 C CA . LEU A 1 68 ? 11.406 -0.995 -12.841 1.00 98.12 68 LEU A CA 1
ATOM 515 C C . LEU A 1 68 ? 12.300 -0.607 -14.026 1.00 98.12 68 LEU A C 1
ATOM 517 O O . LEU A 1 68 ? 12.349 -1.328 -15.021 1.00 98.12 68 LEU A O 1
ATOM 521 N N . ALA A 1 69 ? 13.012 0.519 -13.918 1.00 98.00 69 ALA A N 1
ATOM 522 C CA . ALA A 1 69 ? 13.996 0.941 -14.909 1.00 98.00 69 ALA A CA 1
ATOM 523 C C . ALA A 1 69 ? 15.174 -0.044 -14.986 1.00 98.00 69 ALA A C 1
ATOM 525 O O . ALA A 1 69 ? 15.553 -0.449 -16.081 1.00 98.00 69 ALA A O 1
ATOM 526 N N . ALA A 1 70 ? 15.709 -0.483 -13.841 1.00 98.19 70 ALA A N 1
ATOM 527 C CA . ALA A 1 70 ? 16.788 -1.472 -13.779 1.00 98.19 70 ALA A CA 1
ATOM 528 C C . ALA A 1 70 ? 16.378 -2.847 -14.341 1.00 98.19 70 ALA A C 1
ATOM 530 O O . ALA A 1 70 ? 17.187 -3.534 -14.962 1.00 98.19 70 ALA A O 1
ATOM 531 N N . ALA A 1 71 ? 15.108 -3.228 -14.185 1.00 98.12 71 ALA A N 1
ATOM 532 C CA . ALA A 1 71 ? 14.541 -4.449 -14.759 1.00 98.12 71 ALA A CA 1
ATOM 533 C C . ALA A 1 71 ? 14.188 -4.353 -16.256 1.00 98.12 71 ALA A C 1
ATOM 535 O O . ALA A 1 71 ? 13.694 -5.331 -16.817 1.00 98.12 71 ALA A O 1
ATOM 536 N N . ASP A 1 72 ? 14.434 -3.205 -16.901 1.00 97.31 72 ASP A N 1
ATOM 537 C CA . ASP A 1 72 ? 14.007 -2.865 -18.271 1.00 97.31 72 ASP A CA 1
ATOM 538 C C . ASP A 1 72 ? 12.497 -3.067 -18.517 1.00 97.31 72 ASP A C 1
ATOM 540 O O . ASP A 1 72 ? 12.041 -3.301 -19.633 1.00 97.31 72 ASP A O 1
ATOM 544 N N . SER A 1 73 ? 11.689 -2.959 -17.458 1.00 97.25 73 SER A N 1
ATOM 545 C CA . SER A 1 73 ? 10.255 -3.285 -17.475 1.00 97.25 73 SER A CA 1
ATOM 546 C C . SER A 1 73 ? 9.360 -2.130 -17.953 1.00 97.25 73 SER A C 1
ATOM 548 O O . SER A 1 73 ? 8.149 -2.289 -18.100 1.00 97.25 73 SER A O 1
ATOM 550 N N . ILE A 1 74 ? 9.937 -0.949 -18.203 1.00 97.62 74 ILE A N 1
ATOM 551 C CA . ILE A 1 74 ? 9.204 0.282 -18.566 1.00 97.62 74 ILE A CA 1
ATOM 552 C C . ILE A 1 74 ? 9.517 0.804 -19.973 1.00 97.62 74 ILE A C 1
ATOM 554 O O . ILE A 1 74 ? 9.036 1.873 -20.355 1.00 97.62 74 ILE A O 1
ATOM 558 N N . ARG A 1 75 ? 10.294 0.070 -20.774 1.00 97.56 75 ARG A N 1
ATOM 559 C CA . ARG A 1 75 ? 10.619 0.470 -22.148 1.00 97.56 75 ARG A CA 1
ATOM 560 C C . ARG A 1 75 ? 9.353 0.571 -23.004 1.00 97.56 75 ARG A C 1
ATOM 562 O O . ARG A 1 75 ? 8.577 -0.375 -23.095 1.00 97.56 75 ARG A O 1
ATOM 569 N N . GLY A 1 76 ? 9.137 1.730 -23.626 1.00 97.38 76 GLY A N 1
ATOM 570 C CA . GLY A 1 76 ? 7.940 2.028 -24.422 1.00 97.38 76 GLY A CA 1
ATOM 571 C C . GLY A 1 76 ? 6.648 2.161 -23.606 1.00 97.38 76 GLY A C 1
ATOM 572 O O . GLY A 1 76 ? 5.576 2.300 -24.189 1.00 97.38 76 GLY A O 1
ATOM 573 N N . ARG A 1 77 ? 6.722 2.127 -22.269 1.00 97.50 77 ARG A N 1
ATOM 574 C CA . ARG A 1 77 ? 5.561 2.217 -21.374 1.00 97.50 77 ARG A CA 1
ATOM 575 C C . ARG A 1 77 ? 5.323 3.649 -20.931 1.00 97.50 77 ARG A C 1
ATOM 577 O O . ARG A 1 77 ? 6.273 4.417 -20.771 1.00 97.50 77 ARG A O 1
ATOM 584 N N . LYS A 1 78 ? 4.063 4.013 -20.698 1.00 97.88 78 LYS A N 1
ATOM 585 C CA . LYS A 1 78 ? 3.720 5.298 -20.078 1.00 97.88 78 LYS A CA 1
ATOM 586 C C . LYS A 1 78 ? 3.845 5.187 -18.564 1.00 97.88 78 LYS A C 1
ATOM 588 O O . LYS A 1 78 ? 3.224 4.327 -17.952 1.00 97.88 78 LYS A O 1
ATOM 593 N N . CYS A 1 79 ? 4.610 6.081 -17.947 1.00 96.56 79 CYS A N 1
ATOM 594 C CA . CYS A 1 79 ? 4.708 6.138 -16.490 1.00 96.56 79 CYS A CA 1
ATOM 595 C C . CYS A 1 79 ? 5.014 7.548 -15.976 1.00 96.56 79 CYS A C 1
ATOM 597 O O . CYS A 1 79 ? 5.474 8.426 -16.714 1.00 96.56 79 CYS A O 1
ATOM 599 N N . THR A 1 80 ? 4.759 7.756 -14.687 1.00 95.94 80 THR A N 1
ATOM 600 C CA . THR A 1 80 ? 5.221 8.915 -13.915 1.00 95.94 80 THR A CA 1
ATOM 601 C C . THR A 1 80 ? 6.095 8.456 -12.741 1.00 95.94 80 THR A C 1
ATOM 603 O O . THR A 1 80 ? 6.316 7.265 -12.541 1.00 95.94 80 THR A O 1
ATOM 606 N N . GLY A 1 81 ? 6.638 9.397 -11.976 1.00 92.12 81 GLY A N 1
ATOM 607 C CA . GLY A 1 81 ? 7.455 9.132 -10.796 1.00 92.12 81 GLY A CA 1
ATOM 608 C C . GLY A 1 81 ? 7.948 10.429 -10.164 1.00 92.12 81 GLY A C 1
ATOM 609 O O . GLY A 1 81 ? 7.697 11.519 -10.692 1.00 92.12 81 GLY A O 1
ATOM 610 N N . PHE A 1 82 ? 8.680 10.320 -9.053 1.00 92.88 82 PHE A N 1
ATOM 611 C CA . PHE A 1 82 ? 9.217 11.492 -8.354 1.00 92.88 82 PHE A CA 1
ATOM 612 C C . PHE A 1 82 ? 10.049 12.374 -9.314 1.00 92.88 82 PHE A C 1
ATOM 614 O O . PHE A 1 82 ? 10.763 11.838 -10.167 1.00 92.88 82 PHE A O 1
ATOM 621 N N . PRO A 1 83 ? 9.986 13.719 -9.245 1.00 91.38 83 PRO A N 1
ATOM 622 C CA . PRO A 1 83 ? 10.629 14.571 -10.252 1.00 91.38 83 PRO A CA 1
ATOM 623 C C . PRO A 1 83 ? 12.126 14.278 -10.512 1.00 91.38 83 PRO A C 1
ATOM 625 O O . PRO A 1 83 ? 12.497 14.207 -11.682 1.00 91.38 83 PRO A O 1
ATOM 628 N N . PRO A 1 84 ? 12.974 14.010 -9.498 1.00 90.69 84 PRO A N 1
ATOM 629 C CA . PRO A 1 84 ? 14.367 13.586 -9.672 1.00 90.69 84 PRO A CA 1
ATOM 630 C C . PRO A 1 84 ? 14.578 12.298 -10.476 1.00 90.69 84 PRO A C 1
ATOM 632 O O . PRO A 1 84 ? 15.566 12.204 -11.199 1.00 90.69 84 PRO A O 1
ATOM 635 N N . VAL A 1 85 ? 13.659 11.323 -10.433 1.00 91.00 85 VAL A N 1
ATOM 636 C CA . VAL A 1 85 ? 13.830 10.076 -11.206 1.00 91.00 85 VAL A CA 1
ATOM 637 C C . VAL A 1 85 ? 13.516 10.252 -12.695 1.00 91.00 85 VAL A C 1
ATOM 639 O O . VAL A 1 85 ? 13.742 9.340 -13.486 1.00 91.00 85 VAL A O 1
ATOM 642 N N . ARG A 1 86 ? 13.045 11.439 -13.112 1.00 88.25 86 ARG A N 1
ATOM 643 C CA . ARG A 1 86 ? 12.658 11.774 -14.495 1.00 88.25 86 ARG A CA 1
ATOM 644 C C . ARG A 1 86 ? 13.631 11.298 -15.551 1.00 88.25 86 ARG A C 1
ATOM 646 O O . ARG A 1 86 ? 13.205 10.668 -16.516 1.00 88.25 86 ARG A O 1
ATOM 653 N N . LEU A 1 87 ? 14.900 11.646 -15.392 1.00 91.75 87 LEU A N 1
ATOM 654 C CA . LEU A 1 87 ? 15.905 11.390 -16.417 1.00 91.75 87 LEU A CA 1
ATOM 655 C C . LEU A 1 87 ? 16.195 9.896 -16.549 1.00 91.75 87 LEU A C 1
ATOM 657 O O . LEU A 1 87 ? 16.369 9.416 -17.664 1.00 91.75 87 LEU A O 1
ATOM 661 N N . VAL A 1 88 ? 16.151 9.156 -15.439 1.00 95.88 88 VAL A N 1
ATOM 662 C CA . VAL A 1 88 ? 16.341 7.701 -15.437 1.00 95.88 88 VAL A CA 1
ATOM 663 C C . VAL A 1 88 ? 15.216 7.007 -16.203 1.00 95.88 88 VAL A C 1
ATOM 665 O O . VAL A 1 88 ? 15.493 6.139 -17.023 1.00 95.88 88 VAL A O 1
ATOM 668 N N . LEU A 1 89 ? 13.958 7.424 -16.015 1.00 96.00 89 LEU A N 1
ATOM 669 C CA . LEU A 1 89 ? 12.827 6.821 -16.739 1.00 96.00 89 LEU A CA 1
ATOM 670 C C . LEU A 1 89 ? 12.930 7.047 -18.250 1.00 96.00 89 LEU A C 1
ATOM 672 O O . LEU A 1 89 ? 12.708 6.127 -19.032 1.00 96.00 89 LEU A O 1
ATOM 676 N N . VAL A 1 90 ? 13.305 8.263 -18.659 1.00 96.00 90 VAL A N 1
ATOM 677 C CA . VAL A 1 90 ? 13.508 8.590 -20.077 1.00 96.00 90 VAL A CA 1
ATOM 678 C C . VAL A 1 90 ? 14.675 7.787 -20.655 1.00 96.00 90 VAL A C 1
ATOM 680 O O . VAL A 1 90 ? 14.541 7.221 -21.737 1.00 96.00 90 VAL A O 1
ATOM 683 N N . ALA A 1 91 ? 15.792 7.680 -19.931 1.00 97.19 91 ALA A N 1
ATOM 684 C CA . ALA A 1 91 ? 16.952 6.897 -20.357 1.00 97.19 91 ALA A CA 1
ATOM 685 C C . ALA A 1 91 ? 16.642 5.392 -20.474 1.00 97.19 91 ALA A C 1
ATOM 687 O O . ALA A 1 91 ? 17.144 4.734 -21.382 1.00 97.19 91 ALA A O 1
ATOM 688 N N . ALA A 1 92 ? 15.760 4.863 -19.620 1.00 97.38 92 ALA A N 1
ATOM 689 C CA . ALA A 1 92 ? 15.241 3.496 -19.709 1.00 97.38 92 ALA A CA 1
ATOM 690 C C . ALA A 1 92 ? 14.230 3.292 -20.861 1.00 97.38 92 ALA A C 1
ATOM 692 O O . ALA A 1 92 ? 13.725 2.191 -21.070 1.00 97.38 92 ALA A O 1
ATOM 693 N N . GLY A 1 93 ? 13.930 4.339 -21.636 1.00 97.31 93 GLY A N 1
ATOM 694 C CA . GLY A 1 93 ? 13.049 4.278 -22.799 1.00 97.31 93 GLY A CA 1
ATOM 695 C C . GLY A 1 93 ? 11.560 4.391 -22.477 1.00 97.31 93 GLY A C 1
ATOM 696 O O . GLY A 1 93 ? 10.744 4.030 -23.323 1.00 97.31 93 GLY A O 1
ATOM 697 N N . ALA A 1 94 ? 11.182 4.867 -21.288 1.00 97.56 94 ALA A N 1
ATOM 698 C CA . ALA A 1 94 ? 9.781 5.086 -20.941 1.00 97.56 94 ALA A CA 1
ATOM 699 C C . ALA A 1 94 ? 9.213 6.365 -21.581 1.00 97.56 94 ALA A C 1
ATOM 701 O O . ALA A 1 94 ? 9.881 7.398 -21.686 1.00 97.56 94 ALA A O 1
ATOM 702 N N . HIS A 1 95 ? 7.928 6.331 -21.932 1.00 96.44 95 HIS A N 1
ATOM 703 C CA . HIS A 1 95 ? 7.147 7.510 -22.294 1.00 96.44 95 HIS A CA 1
ATOM 704 C C . HIS A 1 95 ? 6.700 8.235 -21.025 1.00 96.44 95 HIS A C 1
ATOM 706 O O . HIS A 1 95 ? 5.589 8.043 -20.525 1.00 96.44 95 HIS A O 1
ATOM 712 N N . ARG A 1 96 ? 7.586 9.071 -20.478 1.00 88.25 96 ARG A N 1
ATOM 713 C CA . ARG A 1 96 ? 7.274 9.826 -19.265 1.00 88.25 96 ARG A CA 1
ATOM 714 C C . ARG A 1 96 ? 6.075 10.749 -19.489 1.00 88.25 96 ARG A C 1
ATOM 716 O O . ARG A 1 96 ? 6.104 11.616 -20.360 1.00 88.25 96 ARG A O 1
ATOM 723 N N . VAL A 1 97 ? 5.081 10.618 -18.620 1.00 92.44 97 VAL A N 1
ATOM 724 C CA . VAL A 1 97 ? 3.949 11.540 -18.526 1.00 92.44 97 VAL A CA 1
ATOM 725 C C . VAL A 1 97 ? 4.317 12.658 -17.556 1.00 92.44 97 VAL A C 1
ATOM 727 O O . VAL A 1 97 ? 4.693 12.406 -16.410 1.00 92.44 97 VAL A O 1
ATOM 730 N N . GLU A 1 98 ? 4.253 13.902 -18.022 1.00 87.69 98 GLU A N 1
ATOM 731 C CA . GLU A 1 98 ? 4.417 15.068 -17.158 1.00 87.69 98 GLU A CA 1
ATOM 732 C C . GLU A 1 98 ? 3.131 15.278 -16.354 1.00 87.69 98 GLU A C 1
ATOM 734 O O . GLU A 1 98 ? 2.032 15.278 -16.904 1.00 87.69 98 GLU A O 1
ATOM 739 N N . THR A 1 99 ? 3.267 15.386 -15.036 1.00 84.81 99 THR A N 1
ATOM 740 C CA . THR A 1 99 ? 2.143 15.468 -14.102 1.00 84.81 99 THR A CA 1
ATOM 741 C C . THR A 1 99 ? 2.278 16.721 -13.254 1.00 84.81 99 THR A C 1
ATOM 743 O O . THR A 1 99 ? 3.338 16.949 -12.671 1.00 84.81 99 THR A O 1
ATOM 746 N N . GLU A 1 100 ? 1.209 17.505 -13.152 1.00 79.81 100 GLU A N 1
ATOM 747 C CA . GLU A 1 100 ? 1.232 18.792 -12.445 1.00 79.81 100 GLU A CA 1
ATOM 748 C C . GLU A 1 100 ? 1.091 18.644 -10.922 1.00 79.81 100 GLU A C 1
ATOM 750 O O . GLU A 1 100 ? 1.624 19.456 -10.168 1.00 79.81 100 GLU A O 1
ATOM 755 N N . ALA A 1 101 ? 0.409 17.594 -10.451 1.00 89.12 101 ALA A N 1
ATOM 756 C CA . ALA A 1 101 ? 0.140 17.380 -9.031 1.00 89.12 101 ALA A CA 1
ATOM 757 C C . ALA A 1 101 ? 0.986 16.244 -8.438 1.00 89.12 101 ALA A C 1
ATOM 759 O O . ALA A 1 101 ? 1.137 15.184 -9.050 1.00 89.12 101 ALA A O 1
ATOM 760 N N . ALA A 1 102 ? 1.448 16.421 -7.197 1.00 89.25 102 ALA A N 1
ATOM 761 C CA . ALA A 1 102 ? 2.144 15.387 -6.422 1.00 89.25 102 ALA A CA 1
ATOM 762 C C . ALA A 1 102 ? 1.283 14.132 -6.175 1.00 89.25 102 ALA A C 1
ATOM 764 O O . ALA A 1 102 ? 1.815 13.043 -5.973 1.00 89.25 102 ALA A O 1
ATOM 765 N N . SER A 1 103 ? -0.043 14.271 -6.238 1.00 92.62 103 SER A N 1
ATOM 766 C CA . SER A 1 103 ? -0.998 13.172 -6.100 1.00 92.62 103 SER A CA 1
ATOM 767 C C . SER A 1 103 ? -1.244 12.376 -7.384 1.00 92.62 103 SER A C 1
ATOM 769 O O . SER A 1 103 ? -2.018 11.426 -7.356 1.00 92.62 103 SER A O 1
ATOM 771 N N . SER A 1 104 ? -0.645 12.768 -8.511 1.00 94.88 104 SER A N 1
ATOM 772 C CA . SER A 1 104 ? -0.960 12.165 -9.809 1.00 94.88 104 SER A CA 1
ATOM 773 C C . SER A 1 104 ? -0.491 10.714 -9.899 1.00 94.88 104 SER A C 1
ATOM 775 O O . SER A 1 104 ? 0.608 10.373 -9.443 1.00 94.88 104 SER A O 1
ATOM 777 N N . CYS A 1 105 ? -1.294 9.891 -10.569 1.00 97.00 105 CYS A N 1
ATOM 778 C CA . CYS A 1 105 ? -0.946 8.529 -10.952 1.00 97.00 105 CYS A CA 1
ATOM 779 C C . CYS A 1 105 ? -1.108 8.324 -12.466 1.00 97.00 105 CYS A C 1
ATOM 781 O O . CYS A 1 105 ? -1.855 9.038 -13.131 1.00 97.00 105 CYS A O 1
ATOM 783 N N . VAL A 1 106 ? -0.398 7.344 -13.021 1.00 97.81 106 VAL A N 1
ATOM 784 C CA . VAL A 1 106 ? -0.488 6.940 -14.430 1.00 97.81 106 VAL A CA 1
ATOM 785 C C . VAL A 1 106 ? -0.610 5.429 -14.497 1.00 97.81 106 VAL A C 1
ATOM 787 O O . VAL A 1 106 ? 0.199 4.719 -13.898 1.00 97.81 106 VAL A O 1
ATOM 790 N N . VAL A 1 107 ? -1.601 4.958 -15.250 1.00 98.12 107 VAL A N 1
ATOM 791 C CA . VAL A 1 107 ? -1.820 3.540 -15.543 1.00 98.12 107 VAL A CA 1
ATOM 792 C C . VAL A 1 107 ? -1.530 3.290 -17.014 1.00 98.12 107 VAL A C 1
ATOM 794 O O . VAL A 1 107 ? -2.042 3.998 -17.882 1.00 98.12 107 VAL A O 1
ATOM 797 N N . ASP A 1 108 ? -0.732 2.268 -17.287 1.00 98.06 108 ASP A N 1
ATOM 798 C CA . ASP A 1 108 ? -0.470 1.766 -18.628 1.00 98.06 108 ASP A CA 1
ATOM 799 C C . ASP A 1 108 ? -0.507 0.243 -18.592 1.00 98.06 108 ASP A C 1
ATOM 801 O O . ASP A 1 108 ? 0.441 -0.383 -18.127 1.00 98.06 108 ASP A O 1
ATOM 805 N N . GLY A 1 109 ? -1.609 -0.361 -19.041 1.00 96.44 109 GLY A N 1
ATOM 806 C CA . GLY A 1 109 ? -1.822 -1.806 -18.941 1.00 96.44 109 GLY A CA 1
ATOM 807 C C . GLY A 1 109 ? -1.716 -2.312 -17.498 1.00 96.44 109 GLY A C 1
ATOM 808 O O . GLY A 1 109 ? -2.465 -1.885 -16.624 1.00 96.44 109 GLY A O 1
ATOM 809 N N . ASP A 1 110 ? -0.770 -3.217 -17.270 1.00 96.88 110 ASP A N 1
ATOM 810 C CA . ASP A 1 110 ? -0.434 -3.844 -15.988 1.00 96.88 110 ASP A CA 1
ATOM 811 C C . ASP A 1 110 ? 0.439 -2.975 -15.061 1.00 96.88 110 ASP A C 1
ATOM 813 O O . ASP A 1 110 ? 0.648 -3.341 -13.907 1.00 96.88 110 ASP A O 1
ATOM 817 N N . ILE A 1 111 ? 0.932 -1.819 -15.521 1.00 98.00 111 ILE A N 1
ATOM 818 C CA . ILE A 1 111 ? 1.792 -0.938 -14.720 1.00 98.00 111 ILE A CA 1
ATOM 819 C C . ILE A 1 111 ? 0.987 0.233 -14.153 1.00 98.00 111 ILE A C 1
ATOM 821 O O . ILE A 1 111 ? 0.385 1.013 -14.893 1.00 98.00 111 ILE A O 1
ATOM 825 N N . VAL A 1 112 ? 1.051 0.406 -12.832 1.00 98.50 112 VAL A N 1
ATOM 826 C CA . VAL A 1 112 ? 0.537 1.576 -12.107 1.00 98.50 112 VAL A CA 1
ATOM 827 C C . VAL A 1 112 ? 1.718 2.364 -11.546 1.00 98.50 112 VAL A C 1
ATOM 829 O O . VAL A 1 112 ? 2.556 1.827 -10.825 1.00 98.50 112 VAL A O 1
ATOM 832 N N . SER A 1 113 ? 1.798 3.657 -11.849 1.00 98.12 113 SER A N 1
ATOM 833 C CA . SER A 1 113 ? 2.883 4.527 -11.384 1.00 98.12 113 SER A CA 1
ATOM 834 C C . SER A 1 113 ? 2.361 5.757 -10.646 1.00 98.12 113 SER A C 1
ATOM 836 O O . SER A 1 113 ? 1.398 6.374 -11.091 1.00 98.12 113 SER A O 1
ATOM 838 N N . GLY A 1 114 ? 2.984 6.112 -9.519 1.00 96.81 114 GLY A N 1
ATOM 839 C CA . GLY A 1 114 ? 2.612 7.267 -8.689 1.00 96.81 114 GLY A CA 1
ATOM 840 C C . GLY A 1 114 ? 3.775 8.232 -8.440 1.00 96.81 114 GLY A C 1
ATOM 841 O O . GLY A 1 114 ? 4.937 7.821 -8.390 1.00 96.81 114 GLY A O 1
ATOM 842 N N . VAL A 1 115 ? 3.477 9.525 -8.270 1.00 95.12 115 VAL A N 1
ATOM 843 C CA . VAL A 1 115 ? 4.506 10.558 -8.033 1.00 95.12 115 VAL A CA 1
ATOM 844 C C . VAL A 1 115 ? 4.970 10.576 -6.574 1.00 95.12 115 VAL A C 1
ATOM 846 O O . VAL A 1 115 ? 6.166 10.445 -6.313 1.00 95.12 115 VAL A O 1
ATOM 849 N N . THR A 1 116 ? 4.050 10.739 -5.619 1.00 93.50 116 THR A N 1
ATOM 850 C CA . THR A 1 116 ? 4.336 10.727 -4.172 1.00 93.50 116 THR A CA 1
ATOM 851 C C . THR A 1 116 ? 3.261 9.961 -3.394 1.00 93.50 116 THR A C 1
ATOM 853 O O . THR A 1 116 ? 2.278 9.480 -3.959 1.00 93.50 116 THR A O 1
ATOM 856 N N . TYR A 1 117 ? 3.420 9.877 -2.068 1.00 91.69 117 TYR A N 1
ATOM 857 C CA . TYR A 1 117 ? 2.421 9.294 -1.167 1.00 91.69 117 TYR A CA 1
ATOM 858 C C . TYR A 1 117 ? 1.090 10.065 -1.142 1.00 91.69 117 TYR A C 1
ATOM 860 O O . TYR A 1 117 ? 0.086 9.540 -0.664 1.00 91.69 117 TYR A O 1
ATOM 868 N N . GLU A 1 118 ? 1.043 11.304 -1.643 1.00 91.38 118 GLU A N 1
ATOM 869 C CA . GLU A 1 118 ? -0.208 12.064 -1.766 1.00 91.38 118 GLU A CA 1
ATOM 870 C C . GLU A 1 118 ? -1.173 11.402 -2.759 1.00 91.38 118 GLU A C 1
ATOM 872 O O . GLU A 1 118 ? -2.386 11.543 -2.626 1.00 91.38 118 GLU A O 1
ATOM 877 N N . GLY A 1 119 ? -0.636 10.637 -3.716 1.00 94.31 119 GLY A N 1
ATOM 878 C CA . GLY A 1 119 ? -1.399 9.891 -4.714 1.00 94.31 119 GLY A CA 1
ATOM 879 C C . GLY A 1 119 ? -1.848 8.509 -4.255 1.00 94.31 119 GLY A C 1
ATOM 880 O O . GLY A 1 119 ? -2.541 7.832 -5.006 1.00 94.31 119 GLY A O 1
ATOM 881 N N . ASN A 1 120 ? -1.504 8.084 -3.032 1.00 96.00 120 ASN A N 1
ATOM 882 C CA . ASN A 1 120 ? -1.862 6.762 -2.507 1.00 96.00 120 ASN A CA 1
ATOM 883 C C . ASN A 1 120 ? -3.346 6.392 -2.691 1.00 96.00 120 ASN A C 1
ATOM 885 O O . ASN A 1 120 ? -3.597 5.241 -3.042 1.00 96.00 120 ASN A O 1
ATOM 889 N N . PRO A 1 121 ? -4.331 7.300 -2.512 1.00 95.94 121 PRO A N 1
ATOM 890 C CA . PRO A 1 121 ? -5.725 6.963 -2.780 1.00 95.94 121 PRO A CA 1
ATOM 891 C C . PRO A 1 121 ? -5.967 6.464 -4.207 1.00 95.94 121 PRO A C 1
ATOM 893 O O . PRO A 1 121 ? -6.530 5.390 -4.414 1.00 95.94 121 PRO A O 1
ATOM 896 N N . GLU A 1 122 ? -5.505 7.223 -5.198 1.00 96.31 122 GLU A N 1
ATOM 897 C CA . GLU A 1 122 ? -5.679 6.880 -6.606 1.00 96.31 122 GLU A CA 1
ATOM 898 C C . GLU A 1 122 ? -4.815 5.669 -6.988 1.00 96.31 12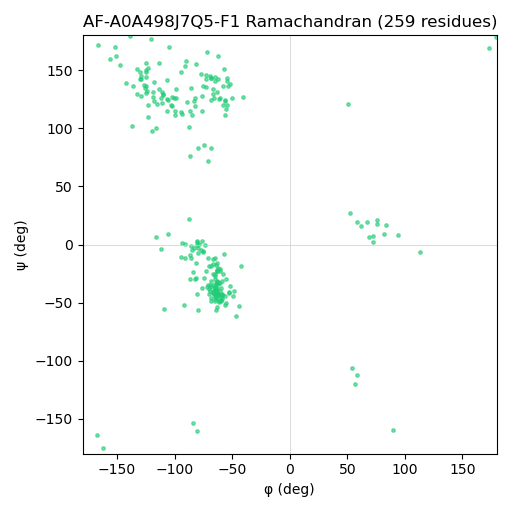2 GLU A C 1
ATOM 900 O O . GLU A 1 122 ? -5.298 4.741 -7.631 1.00 96.31 122 GLU A O 1
ATOM 905 N N . PHE A 1 123 ? -3.570 5.633 -6.508 1.00 98.25 123 PHE A N 1
ATOM 906 C CA . PHE A 1 123 ? -2.619 4.541 -6.703 1.00 98.25 123 PHE A CA 1
ATOM 907 C C . PHE A 1 123 ? -3.178 3.191 -6.232 1.00 98.25 123 PHE A C 1
ATOM 909 O O . PHE A 1 123 ? -3.180 2.223 -6.991 1.00 98.25 123 PHE A O 1
ATOM 916 N N . ILE A 1 124 ? -3.709 3.131 -5.004 1.00 98.25 124 ILE A N 1
ATOM 917 C CA . ILE A 1 124 ? -4.319 1.918 -4.445 1.00 98.25 124 ILE A CA 1
ATOM 918 C C . ILE A 1 124 ? -5.585 1.558 -5.226 1.00 98.25 124 ILE A C 1
ATOM 920 O O . ILE A 1 124 ? -5.782 0.390 -5.547 1.00 98.25 124 ILE A O 1
ATOM 924 N N . SER A 1 125 ? -6.428 2.538 -5.569 1.00 97.56 125 SER A N 1
ATOM 925 C CA . SER A 1 125 ? -7.652 2.292 -6.345 1.00 97.56 125 SER A CA 1
ATOM 926 C C . SER A 1 125 ? -7.349 1.674 -7.715 1.00 97.56 125 SER A C 1
ATOM 928 O O . SER A 1 125 ? -7.981 0.692 -8.108 1.00 97.56 125 SER A O 1
ATOM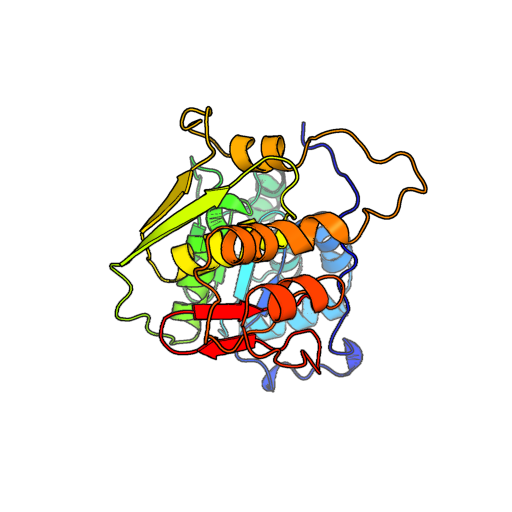 930 N N . HIS A 1 126 ? -6.351 2.205 -8.429 1.00 98.19 126 HIS A N 1
ATOM 931 C CA . HIS A 1 126 ? -5.891 1.656 -9.707 1.00 98.19 126 HIS A CA 1
ATOM 932 C C . HIS A 1 126 ? -5.314 0.253 -9.550 1.00 98.19 126 HIS A C 1
ATOM 934 O O . HIS A 1 126 ? -5.641 -0.621 -10.348 1.00 98.19 126 HIS A O 1
ATOM 940 N N . PHE A 1 127 ? -4.519 0.006 -8.509 1.00 98.50 127 PHE A N 1
ATOM 941 C CA . PHE A 1 127 ? -3.952 -1.319 -8.271 1.00 98.50 127 PHE A CA 1
ATOM 942 C C . PHE A 1 127 ? -5.022 -2.363 -7.921 1.00 98.50 127 PHE A C 1
ATOM 944 O O . PHE A 1 127 ? -5.011 -3.456 -8.476 1.00 98.50 127 PHE A O 1
ATOM 951 N N . VAL A 1 128 ? -6.010 -2.015 -7.087 1.00 98.19 128 VAL A N 1
ATOM 952 C CA . VAL A 1 128 ? -7.161 -2.888 -6.792 1.00 98.19 128 VAL A CA 1
ATOM 953 C C . VAL A 1 128 ? -7.926 -3.236 -8.069 1.00 98.19 128 VAL A C 1
ATOM 955 O O . VAL A 1 128 ? -8.270 -4.398 -8.268 1.00 98.19 128 VAL A O 1
ATOM 958 N N . LYS A 1 129 ? -8.155 -2.264 -8.961 1.00 97.56 129 LYS A N 1
ATOM 959 C CA . LYS A 1 129 ? -8.790 -2.517 -10.266 1.00 97.56 129 LYS A CA 1
ATOM 960 C C . LYS A 1 129 ? -7.937 -3.417 -11.158 1.00 97.56 129 LYS A C 1
ATOM 962 O O . LYS A 1 129 ? -8.483 -4.306 -11.803 1.00 97.56 129 LYS A O 1
ATOM 967 N N . ALA A 1 130 ? -6.620 -3.213 -11.181 1.00 97.50 130 ALA A N 1
ATOM 968 C CA . ALA A 1 130 ? -5.695 -4.044 -11.950 1.00 97.50 130 ALA A CA 1
ATOM 969 C C . ALA A 1 130 ? -5.690 -5.506 -11.462 1.00 97.50 130 ALA A C 1
ATOM 971 O O . ALA A 1 130 ? -5.580 -6.418 -12.272 1.00 97.50 130 ALA A O 1
ATOM 972 N N . LEU A 1 131 ? -5.904 -5.731 -10.161 1.00 97.50 131 LEU A N 1
ATOM 973 C CA . LEU A 1 131 ? -6.106 -7.056 -9.558 1.00 97.50 131 LEU A CA 1
ATOM 974 C C . LEU A 1 131 ? -7.508 -7.653 -9.816 1.00 97.50 131 LEU A C 1
ATOM 976 O O . LEU A 1 131 ? -7.835 -8.709 -9.281 1.00 97.50 131 LEU A O 1
ATOM 980 N N . GLY A 1 132 ? -8.368 -6.985 -10.593 1.00 96.38 132 GLY A N 1
ATOM 981 C CA . GLY A 1 132 ? -9.740 -7.426 -10.870 1.00 96.38 132 GLY A CA 1
ATOM 982 C C . GLY A 1 132 ? -10.757 -7.076 -9.776 1.00 96.38 132 GLY A C 1
ATOM 983 O O . GLY A 1 132 ? -11.899 -7.533 -9.820 1.00 96.38 132 GLY A O 1
ATOM 984 N N . GLY A 1 133 ? -10.374 -6.260 -8.793 1.00 95.81 133 GLY A N 1
ATOM 985 C CA . GLY A 1 133 ? -11.259 -5.801 -7.730 1.00 95.81 133 GLY A CA 1
ATOM 986 C C . GLY A 1 133 ? -12.287 -4.777 -8.216 1.00 95.81 133 GLY A C 1
ATOM 987 O O . GLY A 1 133 ? -11.985 -3.881 -9.005 1.00 95.81 133 GLY A O 1
ATOM 988 N N . ASN A 1 134 ? -13.508 -4.869 -7.686 1.00 94.38 134 ASN A N 1
ATOM 989 C CA . ASN A 1 134 ? -14.576 -3.902 -7.924 1.00 94.38 134 ASN A CA 1
ATOM 990 C C . ASN A 1 134 ? -15.006 -3.251 -6.603 1.00 94.38 134 ASN A C 1
ATOM 992 O O . ASN A 1 134 ? -15.338 -3.946 -5.644 1.00 94.38 134 ASN A O 1
ATOM 996 N N . ILE A 1 135 ? -15.009 -1.918 -6.554 1.00 92.62 135 ILE A N 1
ATOM 997 C CA . ILE A 1 135 ? -15.355 -1.153 -5.352 1.00 92.62 135 ILE A CA 1
ATOM 998 C C . ILE A 1 135 ? -16.780 -0.616 -5.499 1.00 92.62 135 ILE A C 1
ATOM 1000 O O . ILE A 1 135 ? -17.068 0.177 -6.392 1.00 92.62 135 ILE A O 1
ATOM 1004 N N . THR A 1 136 ? -17.671 -1.024 -4.596 1.00 94.12 136 THR A N 1
ATOM 1005 C CA . THR A 1 136 ? -19.093 -0.645 -4.613 1.00 94.12 136 THR A CA 1
ATOM 1006 C C . THR A 1 136 ? -19.518 0.030 -3.312 1.00 94.12 136 THR A C 1
ATOM 1008 O O . THR A 1 136 ? -18.991 -0.283 -2.248 1.00 94.12 136 THR A O 1
ATOM 1011 N N . GLY A 1 137 ? -20.523 0.911 -3.371 1.00 93.06 137 GLY A N 1
ATOM 1012 C CA . GLY A 1 137 ? -21.101 1.547 -2.176 1.00 93.06 137 GLY A CA 1
ATOM 1013 C C . GLY A 1 137 ? -20.239 2.655 -1.556 1.00 93.06 137 GLY A C 1
ATOM 1014 O O . GLY A 1 137 ? -20.418 2.972 -0.378 1.00 93.06 137 GLY A O 1
ATOM 1015 N N . SER A 1 138 ? -19.330 3.225 -2.348 1.00 92.19 138 SER A N 1
ATOM 1016 C CA . SER A 1 138 ? -18.285 4.166 -1.941 1.00 92.19 138 SER A CA 1
ATOM 1017 C C . SER A 1 138 ? -18.686 5.636 -1.880 1.00 92.19 138 SER A C 1
ATOM 1019 O O . SER A 1 138 ? -17.945 6.419 -1.294 1.00 92.19 138 SER A O 1
ATOM 1021 N N . ASP A 1 139 ? -19.850 6.023 -2.414 1.00 92.75 139 ASP A N 1
ATOM 1022 C CA . ASP A 1 139 ? -20.375 7.394 -2.312 1.00 92.75 139 ASP A CA 1
ATOM 1023 C C . ASP A 1 139 ? -20.839 7.699 -0.876 1.00 92.75 139 ASP A C 1
ATOM 1025 O O . ASP A 1 139 ? -22.022 7.699 -0.524 1.00 92.75 139 ASP A O 1
ATOM 1029 N N . ARG A 1 140 ? -19.856 7.847 0.011 1.00 94.50 140 ARG A N 1
ATOM 1030 C CA . ARG A 1 140 ? -20.003 8.045 1.450 1.00 94.50 140 ARG A CA 1
ATOM 1031 C C . ARG A 1 140 ? -19.164 9.235 1.868 1.00 94.50 140 ARG A C 1
ATOM 1033 O O . ARG A 1 140 ? -18.047 9.428 1.395 1.00 94.50 140 ARG A O 1
ATOM 1040 N N . ARG A 1 141 ? -19.696 10.019 2.803 1.00 95.38 141 ARG A N 1
ATOM 1041 C CA . ARG A 1 141 ? -18.997 11.153 3.414 1.00 95.38 141 ARG A CA 1
ATOM 1042 C C . ARG A 1 141 ? -18.572 10.785 4.825 1.00 95.38 141 ARG A C 1
ATOM 1044 O O . ARG A 1 141 ? -19.416 10.397 5.630 1.00 95.38 141 ARG A O 1
ATOM 1051 N N . ILE A 1 142 ? -17.283 10.911 5.125 1.00 89.88 142 ILE A N 1
ATOM 1052 C CA . ILE A 1 142 ? -16.704 10.517 6.414 1.00 89.88 142 ILE A CA 1
ATOM 1053 C C . ILE A 1 142 ? -15.952 11.707 7.009 1.00 89.88 142 ILE A C 1
ATOM 1055 O O . ILE A 1 142 ? -15.204 12.402 6.322 1.00 89.88 142 ILE A O 1
ATOM 1059 N N . LEU A 1 143 ? -16.164 11.944 8.304 1.00 89.62 143 LEU A N 1
ATOM 1060 C CA . LEU A 1 143 ? -15.530 13.023 9.053 1.00 89.62 143 LEU A CA 1
ATOM 1061 C C . LEU A 1 143 ? -14.454 12.465 9.991 1.00 89.62 143 LEU A C 1
ATOM 1063 O O . LEU A 1 143 ? -14.741 11.623 10.839 1.00 89.62 143 LEU A O 1
ATOM 1067 N N . PHE A 1 144 ? -13.236 12.984 9.877 1.00 87.12 144 PHE A N 1
ATOM 1068 C CA . PHE A 1 144 ? -12.124 12.726 10.785 1.00 87.12 144 PHE A CA 1
ATOM 1069 C C . PHE A 1 144 ? -12.003 13.867 11.792 1.00 87.12 144 PHE A C 1
ATOM 1071 O O . PHE A 1 144 ? -11.881 15.035 11.417 1.00 87.12 144 PHE A O 1
ATOM 1078 N N . LEU A 1 145 ? -12.006 13.523 13.079 1.00 82.75 145 LEU A N 1
ATOM 1079 C CA . LEU A 1 145 ? -11.728 14.461 14.164 1.00 82.75 145 LEU A CA 1
ATOM 1080 C C . LEU A 1 145 ? -10.242 14.401 14.517 1.00 82.75 145 LEU A C 1
ATOM 1082 O O . LEU A 1 145 ? -9.761 13.400 15.047 1.00 82.75 145 LEU A O 1
ATOM 1086 N N . CYS A 1 146 ? -9.531 15.489 14.236 1.00 83.44 146 CYS A N 1
ATOM 1087 C CA . CYS A 1 146 ? -8.089 15.593 14.391 1.00 83.44 146 CYS A CA 1
ATOM 1088 C C . CYS A 1 146 ? -7.682 16.585 15.493 1.00 83.44 146 CYS A C 1
ATOM 1090 O O . CYS A 1 146 ? -8.411 17.524 15.823 1.00 83.44 146 CYS A O 1
ATOM 1092 N N . ARG A 1 147 ? -6.476 16.399 16.038 1.00 77.31 147 ARG A N 1
ATOM 1093 C CA . ARG A 1 147 ? -5.781 17.345 16.921 1.00 77.31 147 ARG A CA 1
ATOM 1094 C C . ARG A 1 147 ? -4.265 17.167 16.792 1.00 77.31 147 ARG A C 1
ATOM 1096 O O . ARG A 1 147 ? -3.807 16.227 16.151 1.00 77.31 147 ARG A O 1
ATOM 1103 N N . ASP A 1 148 ? -3.493 18.080 17.368 1.00 74.88 148 ASP A N 1
ATOM 1104 C CA . ASP A 1 148 ? -2.032 17.971 17.408 1.00 74.88 148 ASP A CA 1
ATOM 1105 C C . ASP A 1 148 ? -1.562 16.668 18.066 1.00 74.88 148 ASP A C 1
ATOM 1107 O O . ASP A 1 148 ? -2.238 16.137 18.951 1.00 74.88 148 ASP A O 1
ATOM 1111 N N . PHE A 1 149 ? -0.384 16.192 17.646 1.00 71.00 149 PHE A N 1
ATOM 1112 C CA . PHE A 1 149 ? 0.284 14.987 18.155 1.00 71.00 149 PHE A CA 1
ATOM 1113 C C . PHE A 1 149 ? -0.420 13.661 17.843 1.00 71.00 149 PHE A C 1
ATOM 1115 O O . PHE A 1 149 ? -0.149 12.645 18.485 1.00 71.00 149 PHE A O 1
ATOM 1122 N N . LEU A 1 150 ? -1.309 13.623 16.849 1.00 69.56 150 LEU A N 1
ATOM 1123 C CA . LEU A 1 150 ? -1.833 12.348 16.370 1.00 69.56 150 LEU A CA 1
ATOM 1124 C C . LEU A 1 150 ? -0.712 11.480 15.795 1.00 69.56 150 LEU A C 1
ATOM 1126 O O . LEU A 1 150 ? 0.217 11.961 15.149 1.00 69.56 150 LEU A O 1
ATOM 1130 N N . LYS A 1 151 ? -0.816 10.174 16.043 1.00 69.50 151 LYS A N 1
ATOM 1131 C CA . LYS A 1 151 ? 0.103 9.183 15.481 1.00 69.50 151 LYS A CA 1
ATOM 1132 C C . LYS A 1 151 ? -0.096 9.117 13.970 1.00 69.50 151 LYS A C 1
ATOM 1134 O O . LYS A 1 151 ? -1.228 8.922 13.536 1.00 69.50 151 LYS A O 1
ATOM 1139 N N . ASP A 1 152 ? 1.000 9.209 13.221 1.00 74.88 152 ASP A N 1
ATOM 1140 C CA . ASP A 1 152 ? 1.015 9.280 11.754 1.00 74.88 152 ASP A CA 1
ATOM 1141 C C . ASP A 1 152 ? 0.101 8.231 11.106 1.00 74.88 152 ASP A C 1
ATOM 1143 O O . ASP A 1 152 ? -0.947 8.569 10.551 1.00 74.88 152 ASP A O 1
ATOM 1147 N N . TYR A 1 153 ? 0.393 6.946 11.335 1.00 79.50 153 TYR A N 1
ATOM 1148 C CA . TYR A 1 153 ? -0.390 5.846 10.770 1.00 79.50 153 TYR A CA 1
ATOM 1149 C C . TYR A 1 153 ? -1.853 5.790 11.236 1.00 79.50 153 TYR A C 1
ATOM 1151 O O . TYR A 1 153 ? -2.679 5.252 10.508 1.00 79.50 153 TYR A O 1
ATOM 1159 N N . LYS A 1 154 ? -2.232 6.371 12.392 1.00 80.06 154 LYS A N 1
ATOM 1160 C CA . LYS A 1 154 ? -3.659 6.426 12.808 1.00 80.06 154 LYS A CA 1
ATOM 1161 C C . LYS A 1 154 ? -4.489 7.360 11.955 1.00 80.06 154 LYS A C 1
ATOM 1163 O O . LYS A 1 154 ? -5.713 7.281 12.010 1.00 80.06 154 LYS A O 1
ATOM 1168 N N . ILE A 1 155 ? -3.838 8.260 11.233 1.00 83.00 155 ILE A N 1
ATOM 1169 C CA . ILE A 1 155 ? -4.509 9.247 10.406 1.00 83.00 155 ILE A CA 1
ATOM 1170 C C . ILE A 1 155 ? -4.291 8.914 8.947 1.00 83.00 155 ILE A C 1
ATOM 1172 O O . ILE A 1 155 ? -5.276 8.707 8.250 1.00 83.00 155 ILE A O 1
ATOM 1176 N N . THR A 1 156 ? -3.044 8.791 8.496 1.00 84.88 156 THR A N 1
ATOM 1177 C CA . THR A 1 156 ? -2.741 8.600 7.072 1.00 84.88 156 THR A CA 1
ATOM 1178 C C . THR A 1 156 ? -3.342 7.327 6.511 1.00 84.88 156 THR A C 1
ATOM 1180 O O . THR A 1 156 ? -4.020 7.396 5.489 1.00 84.88 156 THR A O 1
ATOM 1183 N N . VAL A 1 157 ? -3.169 6.192 7.195 1.00 87.88 157 VAL A N 1
ATOM 1184 C CA . VAL A 1 157 ? -3.645 4.899 6.690 1.00 87.88 157 VAL A CA 1
ATOM 1185 C C . VAL A 1 157 ? -5.174 4.876 6.581 1.00 87.88 157 VAL A C 1
ATOM 1187 O O . VAL A 1 157 ? -5.664 4.696 5.470 1.00 87.88 157 VAL A O 1
ATOM 1190 N N . PRO A 1 158 ? -5.975 5.134 7.638 1.00 88.69 158 PRO A N 1
ATOM 1191 C CA . PRO A 1 158 ? -7.429 5.125 7.487 1.00 88.69 158 PRO A CA 1
ATOM 1192 C C . PRO A 1 158 ? -7.940 6.207 6.532 1.00 88.69 158 PRO A C 1
ATOM 1194 O O . PRO A 1 158 ? -8.881 5.959 5.783 1.00 88.69 158 PRO A O 1
ATOM 1197 N N . PHE A 1 159 ? -7.329 7.397 6.539 1.00 91.06 159 PHE A N 1
ATOM 1198 C CA . PHE A 1 159 ? -7.741 8.502 5.676 1.00 91.06 159 PHE A CA 1
ATOM 1199 C C . PHE A 1 159 ? -7.554 8.144 4.199 1.00 91.06 159 PHE A C 1
ATOM 1201 O O . PHE A 1 159 ? -8.518 8.183 3.436 1.00 91.06 159 PHE A O 1
ATOM 1208 N N . GLN A 1 160 ? -6.348 7.726 3.805 1.00 92.69 160 GLN A N 1
ATOM 1209 C CA . GLN A 1 160 ? -6.047 7.391 2.415 1.00 92.69 160 GLN A CA 1
ATOM 1210 C C . GLN A 1 160 ? -6.731 6.099 1.964 1.00 92.69 160 GLN A C 1
ATOM 1212 O O . GLN A 1 160 ? -7.190 6.044 0.828 1.00 92.69 160 GLN A O 1
ATOM 1217 N N . SER A 1 161 ? -6.880 5.094 2.835 1.00 92.44 161 SER A N 1
ATOM 1218 C CA . SER A 1 161 ? -7.621 3.869 2.503 1.00 92.44 161 SER A CA 1
ATOM 1219 C C . SER A 1 161 ? -9.086 4.159 2.182 1.00 92.44 161 SER A C 1
ATOM 1221 O O . SER A 1 161 ? -9.613 3.655 1.195 1.00 92.44 161 SER A O 1
ATOM 1223 N N . LEU A 1 162 ? -9.754 5.011 2.967 1.00 92.44 162 LEU A N 1
ATOM 1224 C CA . LEU A 1 162 ? -11.141 5.382 2.681 1.00 92.44 162 LEU A CA 1
ATOM 1225 C C . LEU A 1 162 ? -11.253 6.225 1.402 1.00 92.44 162 LEU A C 1
ATOM 1227 O O . LEU A 1 162 ? -12.197 6.033 0.637 1.00 92.44 162 LEU A O 1
ATOM 1231 N N . GLN A 1 163 ? -10.285 7.106 1.131 1.00 94.38 163 GLN A N 1
ATOM 1232 C CA . GLN A 1 163 ? -10.220 7.819 -0.148 1.00 94.38 163 GLN A CA 1
ATOM 1233 C C . GLN A 1 163 ? -9.978 6.868 -1.331 1.00 94.38 163 GLN A C 1
ATOM 1235 O O . GLN A 1 163 ? -10.590 7.052 -2.377 1.00 94.38 163 GLN A O 1
ATOM 1240 N N . ALA A 1 164 ? -9.142 5.834 -1.173 1.00 94.50 164 ALA A N 1
ATOM 1241 C CA . ALA A 1 164 ? -8.884 4.829 -2.209 1.00 94.50 164 ALA A CA 1
ATOM 1242 C C . ALA A 1 164 ? -10.143 4.038 -2.580 1.00 94.50 164 ALA A C 1
ATOM 1244 O O . ALA A 1 164 ? -10.339 3.662 -3.737 1.00 94.50 164 ALA A O 1
ATOM 1245 N N . LEU A 1 165 ? -11.024 3.834 -1.596 1.00 94.44 165 LEU A N 1
ATOM 1246 C CA . LEU A 1 165 ? -12.343 3.253 -1.814 1.00 94.44 165 LEU A CA 1
ATOM 1247 C C . LEU A 1 165 ? -13.300 4.204 -2.547 1.00 94.44 165 LEU A C 1
ATOM 1249 O O . LEU A 1 165 ? -14.341 3.756 -2.997 1.00 94.44 165 LEU A O 1
ATOM 1253 N N . GLY A 1 166 ? -12.973 5.488 -2.703 1.00 93.75 166 GLY A N 1
ATOM 1254 C CA . GLY A 1 166 ? -13.825 6.491 -3.349 1.00 93.75 166 GLY A CA 1
ATOM 1255 C C . GLY A 1 166 ? -14.701 7.294 -2.384 1.00 93.75 166 GLY A C 1
ATOM 1256 O O . GLY A 1 166 ? -15.547 8.061 -2.836 1.00 93.75 166 GLY A O 1
ATOM 1257 N N . CYS A 1 167 ? -14.505 7.156 -1.069 1.00 93.44 167 CYS A N 1
ATOM 1258 C CA . CYS A 1 167 ? -15.233 7.951 -0.083 1.00 93.44 167 CYS A CA 1
ATOM 1259 C C . CYS A 1 167 ? -14.736 9.406 -0.056 1.00 93.44 167 CYS A C 1
ATOM 1261 O O . CYS A 1 167 ? -13.542 9.695 -0.161 1.00 93.44 167 CYS A O 1
ATOM 1263 N N . HIS A 1 168 ? -15.653 10.334 0.207 1.00 92.75 168 HIS A N 1
ATOM 1264 C CA . HIS A 1 168 ? -15.347 11.741 0.440 1.00 92.75 168 HIS A CA 1
ATOM 1265 C C . HIS A 1 168 ? -14.972 11.964 1.909 1.00 92.75 168 HIS A C 1
ATOM 1267 O O . HIS A 1 168 ? -15.820 11.856 2.800 1.00 92.75 168 HIS A O 1
ATOM 1273 N N . ILE A 1 169 ? -13.707 12.293 2.176 1.00 90.75 169 ILE A N 1
ATOM 1274 C CA . ILE A 1 169 ? -13.194 12.441 3.543 1.00 90.75 169 ILE A CA 1
ATOM 1275 C C . ILE A 1 169 ? -12.897 13.901 3.860 1.00 90.75 169 ILE A C 1
ATOM 1277 O O . ILE A 1 169 ? -12.149 14.557 3.142 1.00 90.75 169 ILE A O 1
ATOM 1281 N N . ASN A 1 170 ? -13.420 14.379 4.988 1.00 87.25 170 ASN A N 1
ATOM 1282 C CA . ASN A 1 170 ? -13.061 15.672 5.564 1.00 87.25 170 ASN A CA 1
ATOM 1283 C C . ASN A 1 170 ? -12.337 15.454 6.893 1.00 87.25 170 ASN A C 1
ATOM 1285 O O . ASN A 1 170 ? -12.824 14.706 7.736 1.00 87.25 170 ASN A O 1
ATOM 1289 N N . ALA A 1 171 ? -11.219 16.142 7.120 1.00 86.69 171 ALA A N 1
ATOM 1290 C CA . ALA A 1 171 ? -10.537 16.170 8.414 1.00 86.69 171 ALA A CA 1
ATOM 1291 C C . ALA A 1 171 ? -10.680 17.553 9.056 1.00 86.69 171 ALA A C 1
ATOM 1293 O O . ALA A 1 171 ? -10.387 18.570 8.426 1.00 86.69 171 ALA A O 1
ATOM 1294 N N . VAL A 1 172 ? -11.121 17.600 10.313 1.00 85.12 172 VAL A N 1
ATOM 1295 C CA . VAL A 1 172 ? -11.329 18.851 11.055 1.00 85.12 172 VAL A CA 1
ATOM 1296 C C . VAL A 1 172 ? -10.546 18.848 12.360 1.00 85.12 172 VAL A C 1
ATOM 1298 O O . VAL A 1 172 ? -10.430 17.823 13.022 1.00 85.12 172 VAL A O 1
ATOM 1301 N N . CYS A 1 173 ? -10.028 20.008 12.756 1.00 83.69 173 CYS A N 1
ATOM 1302 C CA . CYS A 1 173 ? -9.384 20.217 14.051 1.00 83.69 173 CYS A CA 1
ATOM 1303 C C . CYS A 1 173 ? -10.001 21.456 14.714 1.00 83.69 173 CYS A C 1
ATOM 1305 O O . CYS A 1 173 ? -10.031 22.516 14.081 1.00 83.69 173 CYS A O 1
ATOM 1307 N N . PRO A 1 174 ? -10.477 21.376 15.972 1.00 81.12 174 PRO A N 1
ATOM 1308 C CA . PRO A 1 174 ? -11.028 22.533 16.667 1.00 81.12 174 PRO A CA 1
ATOM 1309 C C . PRO A 1 174 ? -10.071 23.728 16.638 1.00 81.12 174 PRO A C 1
ATOM 1311 O O . PRO A 1 174 ? -8.866 23.571 16.842 1.00 81.12 174 PRO A O 1
ATOM 1314 N N . LYS A 1 175 ? -10.622 24.927 16.411 1.00 80.38 175 LYS A N 1
ATOM 1315 C CA . LYS A 1 175 ? -9.882 26.203 16.346 1.00 80.38 175 LYS A CA 1
ATOM 1316 C C . LYS A 1 175 ? -8.839 26.293 15.217 1.00 80.38 175 LYS A C 1
ATOM 1318 O O . LYS A 1 175 ? -8.001 27.190 15.246 1.00 80.38 175 LYS A O 1
ATOM 1323 N N . ARG A 1 176 ? -8.891 25.412 14.210 1.00 76.31 176 ARG A N 1
ATOM 1324 C CA . ARG A 1 176 ? -8.076 25.510 12.990 1.00 76.31 176 ARG A CA 1
ATOM 1325 C C . ARG A 1 176 ? -8.958 25.669 11.761 1.00 76.31 176 ARG A C 1
ATOM 1327 O O . ARG A 1 176 ? -10.004 25.035 11.654 1.00 76.31 176 ARG A O 1
ATOM 1334 N N . LYS A 1 177 ? -8.525 26.525 10.836 1.00 72.69 177 LYS A N 1
ATOM 1335 C CA . LYS A 1 177 ? -9.134 26.633 9.507 1.00 72.69 177 LYS A CA 1
ATOM 1336 C C . LYS A 1 177 ? -8.588 25.524 8.599 1.00 72.69 177 LYS A C 1
ATOM 1338 O O . LYS A 1 177 ? -7.475 25.053 8.849 1.00 72.69 177 LYS A O 1
ATOM 1343 N N . PRO A 1 178 ? -9.330 25.123 7.553 1.00 61.91 178 PRO A N 1
ATOM 1344 C CA . PRO A 1 178 ? -8.787 24.262 6.512 1.00 61.91 178 PRO A CA 1
ATOM 1345 C C . PRO A 1 178 ? -7.539 24.921 5.923 1.00 61.91 178 PRO A C 1
ATOM 1347 O O . PRO A 1 178 ? -7.596 26.069 5.483 1.00 61.91 178 PRO A O 1
ATOM 1350 N N . VAL A 1 179 ? -6.413 24.214 5.939 1.00 56.31 179 VAL A N 1
ATOM 1351 C CA . VAL A 1 179 ? -5.227 24.619 5.184 1.00 56.31 179 VAL A CA 1
ATOM 1352 C C . VAL A 1 179 ? -5.236 23.781 3.916 1.00 56.31 179 VAL A C 1
ATOM 1354 O O . VAL A 1 179 ? -5.166 22.556 3.985 1.00 56.31 179 VAL A O 1
ATOM 1357 N N . ILE A 1 180 ? -5.392 24.437 2.766 1.00 39.88 180 ILE A N 1
ATOM 1358 C CA . ILE A 1 180 ? -5.328 23.801 1.448 1.00 39.88 180 ILE A CA 1
ATOM 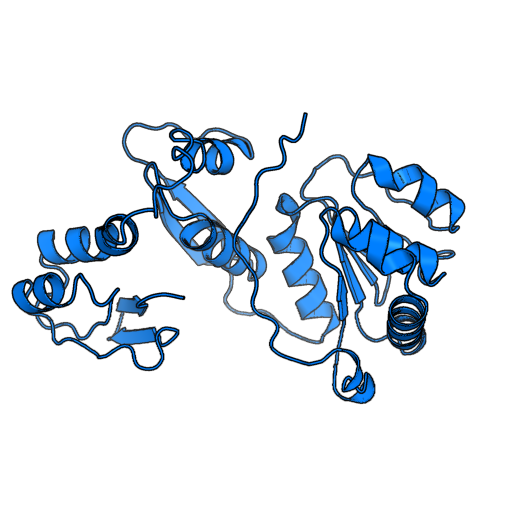1359 C C . ILE A 1 180 ? -3.855 23.515 1.171 1.00 39.88 180 ILE A C 1
ATOM 1361 O O . ILE A 1 180 ? -3.152 24.374 0.650 1.00 39.88 180 ILE A O 1
ATOM 1365 N N . SER A 1 181 ? -3.352 22.378 1.645 1.00 39.59 181 SER A N 1
ATOM 1366 C CA . SER A 1 181 ? -2.184 21.663 1.108 1.00 39.59 181 SER A CA 1
ATOM 1367 C C . SER A 1 181 ? -1.816 20.492 2.041 1.00 39.59 181 SER A C 1
ATOM 1369 O O . SER A 1 181 ? -2.270 20.411 3.189 1.00 39.59 181 SER A O 1
ATOM 1371 N N . ALA A 1 182 ? -0.915 19.622 1.577 1.00 39.34 182 ALA A N 1
ATOM 1372 C CA . ALA A 1 182 ? -0.196 18.610 2.356 1.00 39.34 182 ALA A CA 1
ATOM 1373 C C . ALA A 1 182 ? 0.367 19.021 3.756 1.00 39.34 182 ALA A C 1
ATOM 1375 O O . ALA A 1 182 ? 0.616 18.124 4.571 1.00 39.34 182 ALA A O 1
ATOM 1376 N N . PRO A 1 183 ? 0.549 20.311 4.144 1.00 40.56 183 PRO A N 1
ATOM 1377 C CA . PRO A 1 183 ? 1.077 20.687 5.441 1.00 40.56 183 PRO A CA 1
ATOM 1378 C C . PRO A 1 183 ? 0.224 20.305 6.632 1.00 40.56 183 PRO A C 1
ATOM 1380 O O . PRO A 1 183 ? 0.797 20.294 7.712 1.00 40.56 183 PRO A O 1
ATOM 1383 N N . LEU A 1 184 ? -1.075 19.989 6.512 1.00 39.28 184 LEU A N 1
ATOM 1384 C CA . LEU A 1 184 ? -1.847 19.599 7.701 1.00 39.28 184 LEU A CA 1
ATOM 1385 C C . LEU A 1 184 ? -1.244 18.345 8.348 1.00 39.28 184 LEU A C 1
ATOM 1387 O O . LEU A 1 184 ? -1.097 18.300 9.567 1.00 39.28 184 LEU A O 1
ATOM 1391 N N . LEU A 1 185 ? -0.806 17.381 7.534 1.00 42.53 185 LEU A N 1
ATOM 1392 C CA . LEU A 1 185 ? -0.144 16.183 8.026 1.00 42.53 185 LEU A CA 1
ATOM 1393 C C . LEU A 1 185 ? 1.234 16.523 8.609 1.00 42.53 185 LEU A C 1
ATOM 1395 O O . LEU A 1 185 ? 1.512 16.195 9.757 1.00 42.53 185 LEU A O 1
ATOM 1399 N N . SER A 1 186 ? 2.054 17.297 7.891 1.00 39.34 186 SER A N 1
ATOM 1400 C CA . SER A 1 186 ? 3.363 17.709 8.414 1.00 39.34 186 SER A CA 1
ATOM 1401 C C . SER A 1 186 ? 3.269 18.590 9.673 1.00 39.34 186 SER A C 1
ATOM 1403 O O . SER A 1 186 ? 4.135 18.496 10.528 1.00 39.34 186 SER A O 1
ATOM 1405 N N . MET A 1 187 ? 2.223 19.407 9.844 1.00 37.47 187 MET A N 1
ATOM 1406 C CA . MET A 1 187 ? 1.992 20.240 11.034 1.00 37.47 187 MET A CA 1
ATOM 1407 C C . MET A 1 187 ? 1.470 19.426 12.217 1.00 37.47 187 MET A C 1
ATOM 1409 O O . MET A 1 187 ? 1.864 19.707 13.345 1.00 37.47 187 MET A O 1
ATOM 1413 N N . ILE A 1 188 ? 0.611 18.427 11.982 1.00 43.75 188 ILE A N 1
ATOM 1414 C CA . ILE A 1 188 ? 0.175 17.488 13.029 1.00 43.75 188 ILE A CA 1
ATOM 1415 C C . ILE A 1 188 ? 1.372 16.656 13.524 1.00 43.75 188 ILE A C 1
ATOM 1417 O O . ILE A 1 188 ? 1.465 16.382 14.722 1.00 43.75 188 ILE A O 1
ATOM 1421 N N . LEU A 1 189 ? 2.303 16.315 12.624 1.00 42.56 189 LEU A N 1
ATOM 1422 C CA . LEU A 1 189 ? 3.508 15.526 12.906 1.00 42.56 189 LEU A CA 1
ATOM 1423 C C . LEU A 1 189 ? 4.681 16.342 13.488 1.00 42.56 189 LEU A C 1
ATOM 1425 O O . LEU A 1 189 ? 5.462 15.805 14.269 1.00 42.56 189 LEU A O 1
ATOM 1429 N N . LYS A 1 190 ? 4.822 17.636 13.159 1.00 41.94 190 LYS A N 1
ATOM 1430 C CA . LYS A 1 190 ? 5.962 18.496 13.565 1.00 41.94 190 LYS A CA 1
ATOM 1431 C C . LYS A 1 190 ? 5.799 19.185 14.928 1.00 41.94 190 LYS A C 1
ATOM 1433 O O . LYS A 1 190 ? 6.480 20.175 15.206 1.00 41.94 190 LYS A O 1
ATOM 1438 N N . GLY A 1 191 ? 4.953 18.662 15.812 1.00 36.34 191 GLY A N 1
ATOM 1439 C CA . GLY A 1 191 ? 4.947 19.056 17.221 1.00 36.34 191 GLY A CA 1
ATOM 1440 C C . GLY A 1 191 ? 6.219 18.575 17.930 1.00 36.34 191 GLY A C 1
ATOM 1441 O O . GLY A 1 191 ? 6.192 17.524 18.549 1.00 36.34 191 GLY A O 1
ATOM 1442 N N . THR A 1 192 ? 7.311 19.345 17.813 1.00 32.81 192 THR A N 1
ATOM 1443 C CA . THR A 1 192 ? 8.608 19.252 18.528 1.00 32.81 192 THR A CA 1
ATOM 1444 C C . THR A 1 192 ? 9.308 17.883 18.551 1.00 32.81 192 THR A C 1
ATOM 1446 O O . THR A 1 192 ? 8.803 16.908 19.097 1.00 32.81 192 THR A O 1
ATOM 1449 N N . LYS A 1 193 ? 10.542 17.842 18.018 1.00 29.19 193 LYS A N 1
ATOM 1450 C CA . LYS A 1 193 ? 11.472 16.699 18.105 1.00 29.19 193 LYS A CA 1
ATOM 1451 C C . LYS A 1 193 ? 11.436 16.055 19.505 1.00 29.19 193 LYS A C 1
ATOM 1453 O O . LYS A 1 193 ? 11.693 16.769 20.476 1.00 29.19 193 LYS A O 1
ATOM 1458 N N . PRO A 1 194 ? 11.220 14.734 19.627 1.00 33.03 194 PRO A N 1
ATOM 1459 C CA . PRO A 1 194 ? 11.599 14.024 20.836 1.00 33.03 194 PRO A CA 1
ATOM 1460 C C . PRO A 1 194 ? 13.125 14.120 20.965 1.00 33.03 194 PRO A C 1
ATOM 1462 O O . PRO A 1 194 ? 13.854 13.883 19.998 1.00 33.03 194 PRO A O 1
ATOM 1465 N N . THR A 1 195 ? 13.626 14.495 22.138 1.00 28.95 195 THR A N 1
ATOM 1466 C CA . THR A 1 195 ? 15.043 14.330 22.481 1.00 28.95 195 THR A CA 1
ATOM 1467 C C . THR A 1 195 ? 15.448 12.862 22.278 1.00 28.95 195 THR A C 1
ATOM 1469 O O . THR A 1 195 ? 14.631 11.972 22.561 1.00 28.95 195 THR A O 1
ATOM 1472 N N . PRO A 1 196 ? 16.676 12.572 21.798 1.00 27.77 196 PRO A N 1
ATOM 1473 C CA . PRO A 1 196 ? 17.151 11.198 21.652 1.00 27.77 196 PRO A CA 1
ATOM 1474 C C . PRO A 1 196 ? 17.038 10.477 23.00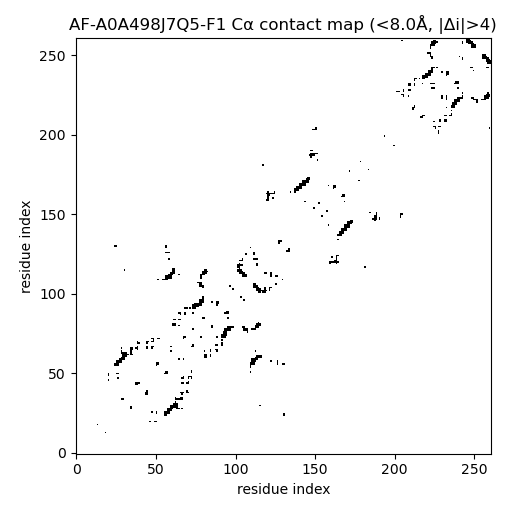1 1.00 27.77 196 PRO A C 1
ATOM 1476 O O . PRO A 1 196 ? 17.648 10.906 23.976 1.00 27.77 196 PRO A O 1
ATOM 1479 N N . GLY A 1 197 ? 16.207 9.434 23.072 1.00 32.97 197 GLY A N 1
ATOM 1480 C CA . GLY A 1 197 ? 15.944 8.674 24.303 1.00 32.97 197 GLY A CA 1
ATOM 1481 C C . GLY A 1 197 ? 14.526 8.792 24.876 1.00 32.97 197 GLY A C 1
ATOM 1482 O O . GLY A 1 197 ? 14.189 8.048 25.792 1.00 32.97 197 GLY A O 1
ATOM 1483 N N . SER A 1 198 ? 13.656 9.649 24.332 1.00 30.78 198 SER A N 1
ATOM 1484 C CA . SER A 1 198 ? 12.248 9.692 24.752 1.00 30.78 198 SER A CA 1
ATOM 1485 C C . SER A 1 198 ? 11.396 8.702 23.949 1.00 30.78 198 SER A C 1
ATOM 1487 O O . SER A 1 198 ? 11.005 8.946 22.808 1.00 30.78 198 SER A O 1
ATOM 1489 N N . GLN A 1 199 ? 11.089 7.550 24.551 1.00 32.38 199 GLN A N 1
ATOM 1490 C CA . GLN A 1 199 ? 9.972 6.726 24.093 1.00 32.38 199 GLN A CA 1
ATOM 1491 C C . GLN A 1 199 ? 8.701 7.586 24.160 1.00 32.38 199 GLN A C 1
ATOM 1493 O O . GLN A 1 199 ? 8.340 8.083 25.227 1.00 32.38 199 GLN A O 1
ATOM 1498 N N . LEU A 1 200 ? 8.024 7.794 23.025 1.00 34.38 200 LEU A N 1
ATOM 1499 C CA . LEU A 1 200 ? 6.705 8.427 23.010 1.00 34.38 200 LEU A CA 1
ATOM 1500 C C . LEU A 1 200 ? 5.771 7.628 23.927 1.00 34.38 200 LEU A C 1
ATOM 1502 O O . LEU A 1 200 ? 5.407 6.497 23.606 1.00 34.38 200 LEU A O 1
ATOM 1506 N N . HIS A 1 201 ? 5.390 8.237 25.049 1.00 31.89 201 HIS A N 1
ATOM 1507 C CA . HIS A 1 201 ? 4.564 7.624 26.078 1.00 31.89 201 HIS A CA 1
ATOM 1508 C C . HIS A 1 201 ? 3.253 7.069 25.467 1.00 31.89 201 HIS A C 1
ATOM 1510 O O . HIS A 1 201 ? 2.613 7.758 24.660 1.00 31.89 201 HIS A O 1
ATOM 1516 N N . PRO A 1 202 ? 2.802 5.854 25.838 1.00 37.28 202 PRO A N 1
ATOM 1517 C CA . PRO A 1 202 ? 1.579 5.228 25.310 1.00 37.28 202 PRO A CA 1
ATOM 1518 C C . PRO A 1 202 ? 0.275 6.035 25.494 1.00 37.28 202 PRO A C 1
ATOM 1520 O O . PRO A 1 202 ? -0.765 5.691 24.931 1.00 37.28 202 PRO A O 1
ATOM 1523 N N . SER A 1 203 ? 0.318 7.135 26.248 1.00 35.84 203 SER A N 1
ATOM 1524 C CA . SER A 1 203 ? -0.822 7.988 26.608 1.00 35.84 203 SER A CA 1
ATOM 1525 C C . SER A 1 203 ? -1.468 8.757 25.451 1.00 35.84 203 SER A C 1
ATOM 1527 O O . SER A 1 203 ? -2.561 9.277 25.633 1.00 35.84 203 SER A O 1
ATOM 1529 N N . VAL A 1 204 ? -0.866 8.831 24.260 1.00 37.75 204 VAL A N 1
ATOM 1530 C CA . VAL A 1 204 ? -1.485 9.550 23.122 1.00 37.75 204 VAL A CA 1
ATOM 1531 C C . VAL A 1 204 ? -2.442 8.653 22.319 1.00 37.75 204 VAL A C 1
ATOM 1533 O O . VAL A 1 204 ? -3.458 9.111 21.800 1.00 37.75 204 VAL A O 1
ATOM 1536 N N . ILE A 1 205 ? -2.182 7.340 22.283 1.00 42.84 205 ILE A N 1
ATOM 1537 C CA . ILE A 1 205 ? -3.033 6.322 21.629 1.00 42.84 205 ILE A CA 1
ATOM 1538 C C . ILE A 1 205 ? -4.389 6.190 22.359 1.00 42.84 205 ILE A C 1
ATOM 1540 O O . ILE A 1 205 ? -5.403 5.851 21.747 1.00 42.84 205 ILE A O 1
ATOM 1544 N N . ALA A 1 206 ? -4.395 6.532 23.648 1.00 49.72 206 ALA A N 1
ATOM 1545 C CA . ALA A 1 206 ? -5.491 6.478 24.608 1.00 49.72 206 ALA A CA 1
ATOM 1546 C C . ALA A 1 206 ? -6.602 7.534 24.425 1.00 49.72 206 ALA A C 1
ATOM 1548 O O . ALA A 1 206 ? -7.722 7.336 24.901 1.00 49.72 206 ALA A O 1
ATOM 1549 N N . VAL A 1 207 ? -6.323 8.661 23.762 1.00 54.97 207 VAL A N 1
ATOM 1550 C CA . VAL A 1 207 ? -7.116 9.889 23.968 1.00 54.97 207 VAL A CA 1
ATOM 1551 C C . VAL A 1 207 ? -8.524 9.814 23.365 1.00 54.97 207 VAL A C 1
ATOM 1553 O O . VAL A 1 207 ? -9.477 10.289 23.974 1.00 54.97 207 VAL A O 1
ATOM 1556 N N . VAL A 1 208 ? -8.716 9.165 22.210 1.00 59.59 208 VAL A N 1
ATOM 1557 C CA . VAL A 1 208 ? -10.050 9.100 21.572 1.00 59.59 208 VAL A CA 1
ATOM 1558 C C . VAL A 1 208 ? -11.037 8.297 22.422 1.00 59.59 208 VAL A C 1
ATOM 1560 O O . VAL A 1 208 ? -12.186 8.698 22.589 1.00 59.59 208 VA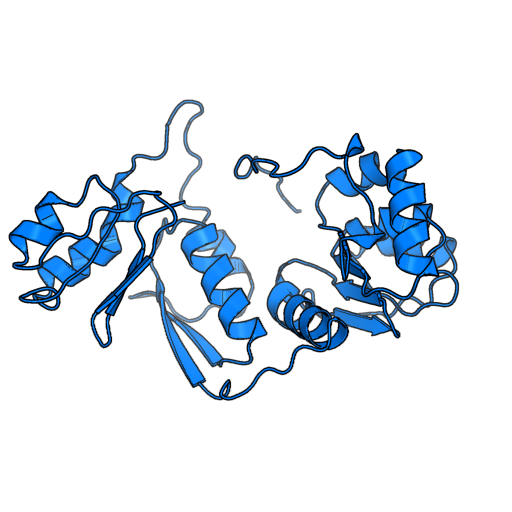L A O 1
ATOM 1563 N N . LYS A 1 209 ? -10.594 7.186 23.018 1.00 63.16 209 LYS A N 1
ATOM 1564 C CA . LYS A 1 209 ? -11.455 6.369 23.886 1.00 63.16 209 LYS A CA 1
ATOM 1565 C C . LYS A 1 209 ? -11.687 7.034 25.239 1.00 63.16 209 LYS A C 1
ATOM 1567 O O . LYS A 1 209 ? -12.775 6.892 25.778 1.00 63.16 209 LYS A O 1
ATOM 1572 N N . GLN A 1 210 ? -10.740 7.837 25.726 1.00 64.19 210 GLN A N 1
ATOM 1573 C CA . GLN A 1 210 ? -10.962 8.717 26.876 1.00 64.19 210 GLN A CA 1
ATOM 1574 C C . GLN A 1 210 ? -12.030 9.781 26.594 1.00 64.19 210 GLN A C 1
ATOM 1576 O O . GLN A 1 210 ? -12.866 10.029 27.454 1.00 64.19 210 GLN A O 1
ATOM 1581 N N . ILE A 1 211 ? -12.054 10.361 25.388 1.00 62.41 211 ILE A N 1
ATOM 1582 C CA . ILE A 1 211 ? -13.097 11.315 24.979 1.00 62.41 211 ILE A CA 1
ATOM 1583 C C . ILE A 1 211 ? -14.465 10.627 24.912 1.00 62.41 211 ILE A C 1
ATOM 1585 O O . ILE A 1 211 ? -15.435 11.153 25.447 1.00 62.41 211 ILE A O 1
ATOM 1589 N N . LEU A 1 212 ? -14.553 9.443 24.293 1.00 65.81 212 LEU A N 1
ATOM 1590 C CA . LEU A 1 212 ? -15.814 8.694 24.213 1.00 65.81 212 LEU A CA 1
ATOM 1591 C C . LEU A 1 212 ? -16.301 8.243 25.600 1.00 65.81 212 LEU A C 1
ATOM 1593 O O . LEU A 1 212 ? -17.492 8.331 25.887 1.00 65.81 212 LEU A O 1
ATOM 1597 N N . ALA A 1 213 ? -15.384 7.814 26.472 1.00 67.44 213 ALA A N 1
ATOM 1598 C CA . ALA A 1 213 ? -15.680 7.506 27.867 1.00 67.44 213 ALA A CA 1
ATOM 1599 C C . ALA A 1 213 ? -16.227 8.738 28.605 1.00 67.44 213 ALA A C 1
ATOM 1601 O O . ALA A 1 213 ? -17.285 8.661 29.222 1.00 67.44 213 ALA A O 1
ATOM 1602 N N . ALA A 1 214 ? -15.557 9.888 28.481 1.00 65.56 214 ALA A N 1
ATOM 1603 C CA . ALA A 1 214 ? -15.979 11.139 29.109 1.00 65.56 214 ALA A CA 1
ATOM 1604 C C . ALA A 1 214 ? -17.318 11.670 28.565 1.00 65.56 214 ALA A C 1
ATOM 1606 O O . ALA A 1 214 ? -18.067 12.308 29.296 1.00 65.56 214 ALA A O 1
ATOM 1607 N N . ALA A 1 215 ? -17.640 11.390 27.300 1.00 75.81 215 ALA A N 1
ATOM 1608 C CA . ALA A 1 215 ? -18.914 11.753 26.684 1.00 75.81 215 ALA A CA 1
ATOM 1609 C C . ALA A 1 215 ? -20.072 10.796 27.045 1.00 75.81 215 ALA A C 1
ATOM 1611 O O . ALA A 1 215 ? -21.191 11.004 26.583 1.00 75.81 215 ALA A O 1
ATOM 1612 N N . GLY A 1 216 ? -19.818 9.724 27.809 1.00 77.94 216 GLY A N 1
ATOM 1613 C CA . GLY A 1 216 ? -20.831 8.742 28.220 1.00 77.94 216 GLY A CA 1
ATOM 1614 C C . GLY A 1 216 ? -21.327 7.814 27.104 1.00 77.94 216 GLY A C 1
ATOM 1615 O O . GLY A 1 216 ? -22.168 6.952 27.343 1.00 77.94 216 GLY A O 1
ATOM 1616 N N . VAL A 1 217 ? -20.795 7.927 25.882 1.00 83.88 217 VAL A N 1
ATOM 1617 C CA . VAL A 1 217 ?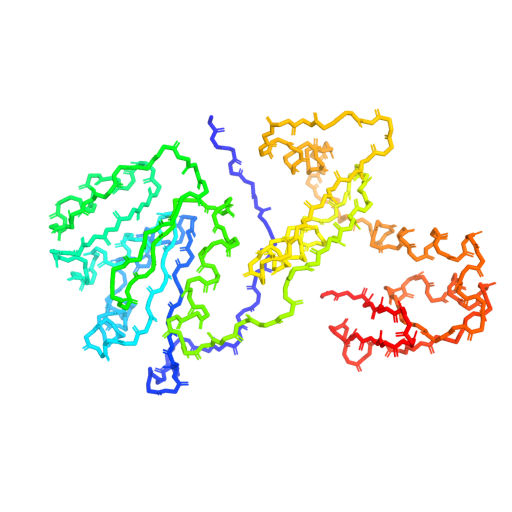 -21.273 7.162 24.711 1.00 83.88 217 VAL A CA 1
ATOM 1618 C C . VAL A 1 217 ? -20.842 5.691 24.714 1.00 83.88 217 VAL A C 1
ATOM 1620 O O . VAL A 1 217 ? -21.260 4.920 23.848 1.00 83.88 217 VAL A O 1
ATOM 1623 N N . LEU A 1 218 ? -19.994 5.301 25.669 1.00 86.50 218 LEU A N 1
ATOM 1624 C CA . LEU A 1 218 ? -19.545 3.924 25.867 1.00 86.50 218 LEU A CA 1
ATOM 1625 C C . LEU A 1 218 ? -20.432 3.129 26.843 1.00 86.50 218 LEU A C 1
ATOM 1627 O O . LEU A 1 218 ? -20.321 1.905 26.881 1.00 86.50 218 LEU A O 1
ATOM 1631 N N . GLN A 1 219 ? -21.343 3.776 27.579 1.00 89.69 219 GLN A N 1
ATOM 1632 C CA . GLN A 1 219 ? -22.209 3.096 28.546 1.00 89.69 219 GLN A CA 1
ATOM 1633 C C . GLN A 1 219 ? -23.010 1.967 27.872 1.00 89.69 219 GLN A C 1
ATOM 1635 O O . GLN A 1 219 ? -23.735 2.189 26.900 1.00 89.69 219 GLN A O 1
ATOM 1640 N N . GLY A 1 220 ? -22.876 0.739 28.384 1.00 89.38 220 GLY A N 1
ATOM 1641 C CA . GLY A 1 220 ? -23.560 -0.447 27.855 1.00 89.38 220 GLY A CA 1
ATOM 1642 C C . GLY A 1 220 ? -23.033 -0.963 26.508 1.00 89.38 220 GLY A C 1
ATOM 1643 O O . GLY A 1 220 ? -23.640 -1.866 25.931 1.00 89.38 220 GLY A O 1
ATOM 1644 N N . LYS A 1 221 ? -21.926 -0.413 25.992 1.00 91.56 221 LYS A N 1
ATOM 1645 C CA . LYS A 1 221 ? -21.263 -0.878 24.764 1.00 91.56 221 LYS A CA 1
ATOM 1646 C C . LYS A 1 221 ? -20.212 -1.941 25.056 1.00 91.56 221 LYS A C 1
ATOM 1648 O O . LYS A 1 221 ? -19.663 -1.999 26.155 1.00 91.56 221 LYS A O 1
ATOM 1653 N N . LYS A 1 222 ? -19.872 -2.741 24.048 1.00 93.06 222 LYS A N 1
ATOM 1654 C CA . LYS A 1 222 ? -18.694 -3.620 24.053 1.00 93.06 222 LYS A CA 1
ATOM 1655 C C . LYS A 1 222 ? -17.593 -2.989 23.209 1.00 93.06 222 LYS A C 1
ATOM 1657 O O . LYS A 1 222 ? -17.831 -2.633 22.058 1.00 93.06 222 LYS A O 1
ATOM 1662 N N . CYS A 1 223 ? -16.388 -2.825 23.748 1.00 90.50 223 CYS A N 1
ATOM 1663 C CA . CYS A 1 223 ? -15.276 -2.313 22.948 1.00 90.50 223 CYS A CA 1
ATOM 1664 C C . CYS A 1 223 ? -13.902 -2.703 23.489 1.00 90.50 223 CYS A C 1
ATOM 1666 O O . CYS A 1 223 ? -13.734 -3.006 24.668 1.00 90.50 223 CYS A O 1
ATOM 1668 N N . THR A 1 224 ? -12.916 -2.640 22.596 1.00 91.69 224 THR A N 1
ATOM 1669 C CA . THR A 1 224 ? -11.496 -2.679 22.942 1.00 91.69 224 THR A CA 1
ATOM 1670 C C . THR A 1 224 ? -10.864 -1.288 22.829 1.00 91.69 224 THR A C 1
ATOM 1672 O O . THR A 1 224 ? -11.469 -0.342 22.303 1.00 91.69 224 THR A O 1
ATOM 1675 N N . ALA A 1 225 ? -9.637 -1.159 23.317 1.00 88.88 225 ALA A N 1
ATOM 1676 C CA . ALA A 1 225 ? -8.772 -0.002 23.141 1.00 88.88 225 ALA A CA 1
ATOM 1677 C C . ALA A 1 225 ? -7.321 -0.398 23.464 1.00 88.88 225 ALA A C 1
ATOM 1679 O O . ALA A 1 225 ? -7.033 -1.562 23.723 1.00 88.88 225 ALA A O 1
ATOM 1680 N N . TYR A 1 226 ? -6.393 0.559 23.462 1.00 87.19 226 TYR A N 1
ATOM 1681 C CA . TYR A 1 226 ? -5.031 0.282 23.916 1.00 87.19 226 TYR A CA 1
ATOM 1682 C C . TYR A 1 226 ? -5.042 -0.233 25.370 1.00 87.19 226 TYR A C 1
ATOM 1684 O O . TYR A 1 226 ? -5.742 0.368 26.191 1.00 87.19 226 TYR A O 1
ATOM 1692 N N . PRO A 1 227 ? -4.277 -1.280 25.738 1.00 88.88 227 PRO A N 1
ATOM 1693 C CA . PRO A 1 227 ? -4.393 -1.919 27.054 1.00 88.88 227 PRO A CA 1
ATOM 1694 C C . PRO A 1 227 ? -4.323 -0.953 28.248 1.00 88.88 227 PRO A C 1
ATOM 1696 O O . PRO A 1 227 ? -5.083 -1.092 29.206 1.00 88.88 227 PRO A O 1
ATOM 1699 N N . ALA A 1 228 ? -3.503 0.103 28.164 1.00 86.88 228 ALA A N 1
ATOM 1700 C CA . ALA A 1 228 ? -3.373 1.096 29.237 1.00 86.88 228 ALA A CA 1
ATOM 1701 C C . ALA A 1 228 ? -4.645 1.931 29.514 1.00 86.88 228 ALA A C 1
ATOM 1703 O O . ALA A 1 228 ? -4.696 2.622 30.526 1.00 86.88 228 ALA A O 1
ATOM 1704 N N . VAL A 1 229 ? -5.674 1.887 28.656 1.00 86.25 229 VAL A N 1
ATOM 1705 C CA . VAL A 1 229 ? -6.971 2.553 28.904 1.00 86.25 229 VAL A CA 1
ATOM 1706 C C . VAL A 1 229 ? -8.102 1.601 29.280 1.00 86.25 229 VAL A C 1
ATOM 1708 O O . VAL A 1 229 ? -9.248 2.043 29.368 1.00 86.25 229 VAL A O 1
ATOM 1711 N N . LYS A 1 230 ? -7.815 0.318 29.531 1.00 90.44 230 LYS A N 1
ATOM 1712 C CA . LYS A 1 230 ? -8.817 -0.669 29.966 1.00 90.44 230 LYS A CA 1
ATOM 1713 C C . LYS A 1 230 ? -9.655 -0.158 31.138 1.00 90.44 230 LYS A C 1
ATOM 1715 O O . LYS A 1 230 ? -10.881 -0.246 31.102 1.00 90.44 230 LYS A O 1
ATOM 1720 N N . LEU A 1 231 ? -9.005 0.459 32.127 1.00 86.94 231 LEU A N 1
ATOM 1721 C CA . LEU A 1 231 ? -9.686 1.038 33.284 1.00 86.94 231 LEU A CA 1
ATOM 1722 C C . LEU A 1 231 ? -10.701 2.116 32.874 1.00 86.94 231 LEU A C 1
ATOM 1724 O O . LEU A 1 231 ? -11.829 2.098 33.348 1.00 86.94 231 LEU A O 1
ATOM 1728 N N . ASN A 1 232 ? -10.350 3.006 31.945 1.00 87.44 232 ASN A N 1
ATOM 1729 C CA . ASN A 1 232 ? -11.236 4.079 31.486 1.00 87.44 232 ASN A CA 1
ATOM 1730 C C . ASN A 1 232 ? -12.451 3.530 30.724 1.00 87.44 232 ASN A C 1
ATOM 1732 O O . ASN A 1 232 ? -13.540 4.086 30.834 1.00 87.44 232 ASN A O 1
ATOM 1736 N N . VAL A 1 233 ? -12.278 2.436 29.976 1.00 87.88 233 VAL A N 1
ATOM 1737 C CA . VAL A 1 233 ? -13.388 1.744 29.303 1.00 87.88 233 VAL A CA 1
ATOM 1738 C C . VAL A 1 233 ? -14.345 1.156 30.338 1.00 87.88 233 VAL A C 1
ATOM 1740 O O . VAL A 1 233 ? -15.545 1.416 30.277 1.00 87.88 233 VAL A O 1
ATOM 1743 N N . ILE A 1 234 ? -13.823 0.441 31.334 1.00 90.12 234 ILE A N 1
ATOM 1744 C CA . ILE A 1 234 ? -14.641 -0.166 32.392 1.00 90.12 234 ILE A CA 1
ATOM 1745 C C . ILE A 1 234 ? -15.370 0.913 33.207 1.00 90.12 234 ILE A C 1
ATOM 1747 O O . ILE A 1 234 ? -16.578 0.817 33.411 1.00 90.12 234 ILE A O 1
ATOM 1751 N N . LEU A 1 235 ? -14.669 1.981 33.608 1.00 89.12 235 LEU A N 1
ATOM 1752 C CA . LEU A 1 235 ? -15.252 3.100 34.361 1.00 89.12 235 LEU A CA 1
ATOM 1753 C C . LEU A 1 235 ? -16.328 3.865 33.577 1.00 89.12 235 LEU A C 1
ATOM 1755 O O . LEU A 1 235 ? -17.183 4.497 34.185 1.00 89.12 235 LEU A O 1
ATOM 1759 N N . SER A 1 236 ? -16.323 3.786 32.243 1.00 88.75 236 SER A N 1
ATOM 1760 C CA . SER A 1 236 ? -17.378 4.360 31.396 1.00 88.75 236 SER A CA 1
ATOM 1761 C C . SER A 1 236 ? -18.642 3.496 31.282 1.00 88.75 236 SER A C 1
ATOM 1763 O O . SER A 1 236 ? -19.537 3.832 30.511 1.00 88.75 236 SER A O 1
ATOM 1765 N N . GLY A 1 237 ? -18.699 2.361 31.991 1.00 89.50 237 GLY A N 1
ATOM 1766 C CA . GLY A 1 237 ? -19.818 1.418 31.947 1.00 89.50 237 GLY A CA 1
ATOM 1767 C C . GLY A 1 237 ? -19.860 0.542 30.693 1.00 89.50 237 GLY A C 1
ATOM 1768 O O . GLY A 1 237 ? -20.907 -0.028 30.377 1.00 89.50 237 GLY A O 1
ATOM 1769 N N . ALA A 1 238 ? -18.745 0.434 29.968 1.00 92.81 238 ALA A N 1
ATOM 1770 C CA . ALA A 1 238 ? -18.594 -0.471 28.834 1.00 92.81 238 ALA A CA 1
ATOM 1771 C C . ALA A 1 238 ? -18.051 -1.840 29.261 1.00 92.81 238 ALA A C 1
ATOM 1773 O O . ALA A 1 238 ? -17.299 -1.969 30.226 1.00 92.81 238 ALA A O 1
ATOM 1774 N N . THR A 1 239 ? -18.368 -2.867 28.476 1.00 95.50 239 THR A N 1
ATOM 1775 C CA . THR A 1 239 ? -17.715 -4.178 28.560 1.00 95.50 239 THR A CA 1
ATOM 1776 C C . THR A 1 239 ? -16.412 -4.156 27.762 1.00 95.50 239 THR A C 1
ATOM 1778 O O . THR A 1 239 ? -16.413 -3.874 26.560 1.00 95.50 239 THR A O 1
ATOM 1781 N N . TRP A 1 240 ? -15.303 -4.471 28.428 1.00 94.75 240 TRP A N 1
ATOM 1782 C CA . TRP A 1 240 ? -13.989 -4.591 27.801 1.00 94.75 240 TRP A CA 1
ATOM 1783 C C . TRP A 1 240 ? -13.884 -5.857 26.944 1.00 94.75 240 TRP A C 1
ATOM 1785 O O . TRP A 1 240 ? -14.275 -6.938 27.382 1.00 94.75 240 TRP A O 1
ATOM 1795 N N . LEU A 1 241 ? -13.314 -5.716 25.748 1.00 94.62 241 LEU A N 1
ATOM 1796 C CA . LEU A 1 241 ? -12.918 -6.823 24.878 1.00 94.62 241 LEU A CA 1
ATOM 1797 C C . LEU A 1 241 ? -11.390 -6.878 24.817 1.00 94.62 241 LEU A C 1
ATOM 1799 O O . LEU A 1 241 ? -10.754 -5.887 24.448 1.00 94.62 241 LEU A O 1
ATOM 1803 N N . GLU A 1 242 ? -10.812 -8.016 25.204 1.00 94.69 242 GLU A N 1
ATOM 1804 C CA . GLU A 1 242 ? -9.359 -8.197 25.243 1.00 94.69 242 GLU A CA 1
ATOM 1805 C C . GLU A 1 242 ? -8.785 -8.207 23.814 1.00 94.69 242 GLU A C 1
ATOM 1807 O O . GLU A 1 242 ? -9.258 -8.987 22.986 1.00 94.69 242 GLU A O 1
ATOM 1812 N N . PRO A 1 243 ? -7.817 -7.331 23.490 1.00 90.50 243 PRO A N 1
ATOM 1813 C CA . PRO A 1 243 ? -7.213 -7.282 22.167 1.00 90.50 243 PRO A CA 1
ATOM 1814 C C . PRO A 1 243 ? -6.046 -8.259 22.069 1.00 90.50 243 PRO A C 1
ATOM 1816 O O . PRO A 1 243 ? -4.882 -7.863 22.129 1.00 90.50 243 PRO A O 1
ATOM 1819 N N . ASP A 1 244 ? -6.380 -9.538 21.946 1.00 91.75 244 ASP A N 1
ATOM 1820 C CA . ASP A 1 244 ? -5.416 -10.609 21.727 1.00 91.75 244 ASP A CA 1
ATOM 1821 C C . ASP A 1 244 ? -5.776 -11.372 20.439 1.00 91.75 244 ASP A C 1
ATOM 1823 O O . ASP A 1 244 ? -6.813 -12.045 20.414 1.00 91.75 244 ASP A O 1
ATOM 1827 N N . PRO A 1 245 ? -4.986 -11.239 19.353 1.00 90.69 245 PRO A N 1
ATOM 1828 C CA . PRO A 1 245 ? -3.767 -10.421 19.221 1.00 90.69 245 PRO A CA 1
ATOM 1829 C C . PRO A 1 245 ? -4.036 -8.899 19.168 1.00 90.69 245 PRO A C 1
ATOM 1831 O O . PRO A 1 245 ? -5.170 -8.463 18.958 1.00 90.69 245 PRO A O 1
ATOM 1834 N N . ILE A 1 246 ? -2.994 -8.069 19.350 1.00 86.94 246 ILE A N 1
ATOM 1835 C CA . ILE A 1 246 ? -3.107 -6.596 19.501 1.00 86.94 246 ILE A CA 1
ATOM 1836 C C . ILE A 1 246 ? -3.666 -5.863 18.267 1.00 86.94 246 ILE A C 1
ATOM 1838 O O . ILE A 1 246 ? -4.216 -4.764 18.394 1.00 86.94 246 ILE A O 1
ATOM 1842 N N . ASP A 1 247 ? -3.554 -6.476 17.089 1.00 86.94 247 ASP A N 1
ATOM 1843 C CA . ASP A 1 247 ? -4.108 -6.018 15.811 1.00 86.94 247 ASP A CA 1
ATOM 1844 C C . ASP A 1 247 ? -5.608 -6.346 15.649 1.00 86.94 247 ASP A C 1
ATOM 1846 O O . ASP A 1 247 ? -6.238 -5.949 14.665 1.00 86.94 247 ASP A O 1
ATOM 1850 N N . SER A 1 248 ? -6.221 -6.993 16.646 1.00 88.12 248 SER A N 1
ATOM 1851 C CA . SER A 1 248 ? -7.656 -7.281 16.669 1.00 88.12 248 SER A CA 1
ATOM 1852 C C . SER A 1 248 ? -8.519 -6.018 16.749 1.00 88.12 248 SER A C 1
ATOM 1854 O O . SER A 1 248 ? -8.258 -5.069 17.500 1.00 88.12 248 SER A O 1
ATOM 1856 N N . CYS A 1 249 ? -9.629 -6.047 16.009 1.00 88.88 249 CYS A N 1
ATOM 1857 C CA . CYS A 1 249 ? -10.667 -5.021 16.009 1.00 88.88 249 CYS A CA 1
ATOM 1858 C C . CYS A 1 249 ? -12.033 -5.641 16.324 1.00 88.88 249 CYS A C 1
ATOM 1860 O O . CYS A 1 249 ? -12.316 -6.772 15.939 1.00 88.88 249 CYS A O 1
ATOM 1862 N N . PHE A 1 250 ? -12.911 -4.878 16.975 1.00 89.94 250 PHE A N 1
ATOM 1863 C CA . PHE A 1 250 ? -14.254 -5.326 17.344 1.00 89.94 250 PHE A CA 1
ATOM 1864 C C . PHE A 1 250 ? -15.313 -4.321 16.902 1.00 89.94 250 PHE A C 1
ATOM 1866 O O . PHE A 1 250 ? -15.104 -3.107 16.986 1.00 89.94 250 PHE A O 1
ATOM 1873 N N . THR A 1 251 ? -16.475 -4.839 16.505 1.00 91.31 251 THR A N 1
ATOM 1874 C CA . THR A 1 251 ? -17.646 -4.042 16.130 1.00 91.31 251 THR A CA 1
ATOM 1875 C C . THR A 1 251 ? -18.803 -4.343 17.077 1.00 91.31 251 THR A C 1
ATOM 1877 O O . THR A 1 251 ? -19.243 -5.484 17.186 1.00 91.31 251 THR A O 1
ATOM 1880 N N . ASP A 1 252 ? -19.328 -3.308 17.732 1.00 90.12 252 ASP A N 1
ATOM 1881 C CA . ASP A 1 252 ? -20.571 -3.350 18.505 1.00 90.12 252 ASP A CA 1
ATOM 1882 C C . ASP A 1 252 ? -21.577 -2.354 17.916 1.00 90.12 252 ASP A C 1
ATOM 1884 O O . ASP A 1 252 ? -21.543 -1.144 18.181 1.00 90.12 252 ASP A O 1
ATOM 1888 N N . ARG A 1 253 ? -22.479 -2.877 17.078 1.00 90.25 253 ARG A N 1
ATOM 1889 C CA . ARG A 1 253 ? -23.448 -2.103 16.289 1.00 90.25 253 ARG A CA 1
ATOM 1890 C C . ARG A 1 253 ? -22.741 -1.034 15.444 1.00 90.25 253 ARG A C 1
ATOM 1892 O O . ARG A 1 253 ? -22.108 -1.352 14.449 1.00 90.25 253 ARG A O 1
ATOM 1899 N N . ASN A 1 254 ? -22.849 0.230 15.842 1.00 84.44 254 ASN A N 1
ATOM 1900 C CA . ASN A 1 254 ? -22.294 1.390 15.152 1.00 84.44 254 ASN A CA 1
ATOM 1901 C C . ASN A 1 254 ? -20.899 1.803 15.658 1.00 84.44 254 ASN A C 1
ATOM 1903 O O . ASN A 1 254 ? -20.367 2.814 15.203 1.00 84.44 254 ASN A O 1
ATOM 1907 N N . LEU A 1 255 ? -20.326 1.076 16.622 1.00 85.75 255 LEU A N 1
ATOM 1908 C CA . LEU A 1 255 ? -19.006 1.354 17.178 1.00 85.75 255 LEU A CA 1
ATOM 1909 C C . LEU A 1 255 ? -17.997 0.324 16.672 1.00 85.75 255 LEU A C 1
ATOM 1911 O O . LEU A 1 255 ? -18.074 -0.840 17.047 1.00 85.75 255 LEU A O 1
ATOM 1915 N N . VAL A 1 256 ? -17.012 0.776 15.897 1.00 88.12 256 VAL A N 1
ATOM 1916 C CA . VAL A 1 256 ? -15.810 -0.009 15.582 1.00 88.12 256 VAL A CA 1
ATOM 1917 C C . VAL A 1 256 ? -14.680 0.443 16.506 1.00 88.12 256 VAL A C 1
ATOM 1919 O O . VAL A 1 256 ? -14.485 1.641 16.743 1.00 88.12 256 VAL A O 1
ATOM 1922 N N . ALA A 1 257 ? -13.957 -0.505 17.093 1.00 86.62 257 ALA A N 1
ATOM 1923 C CA . ALA A 1 257 ? -12.894 -0.245 18.051 1.00 86.62 257 ALA A CA 1
ATOM 1924 C C . ALA A 1 257 ? -11.668 -1.118 17.771 1.00 86.62 257 ALA A C 1
ATOM 1926 O O . ALA A 1 257 ? -11.803 -2.314 17.543 1.00 86.62 257 ALA A O 1
ATOM 1927 N N . ALA A 1 258 ? -10.485 -0.511 17.847 1.00 86.06 258 ALA A N 1
ATOM 1928 C CA . ALA 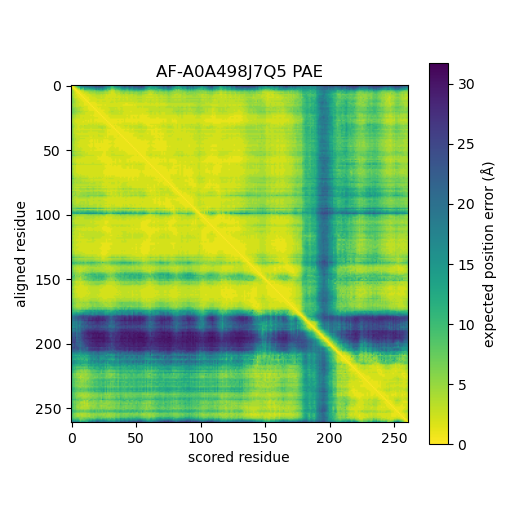A 1 258 ? -9.192 -1.157 17.646 1.00 86.06 258 ALA A CA 1
ATOM 1929 C C . ALA A 1 258 ? -8.257 -0.812 18.809 1.00 86.06 258 ALA A C 1
ATOM 1931 O O . ALA A 1 258 ? -8.359 0.285 19.380 1.00 86.06 258 ALA A O 1
ATOM 1932 N N . ALA A 1 259 ? -7.353 -1.725 19.155 1.00 81.81 259 ALA A N 1
ATOM 1933 C CA . ALA A 1 259 ? -6.463 -1.556 20.298 1.00 81.81 259 ALA A CA 1
ATOM 1934 C C . ALA A 1 259 ? -5.124 -0.912 19.943 1.00 81.81 259 ALA A C 1
ATOM 1936 O O . ALA A 1 259 ? -4.747 0.106 20.538 1.00 81.81 259 ALA A O 1
ATOM 1937 N N . GLY A 1 260 ? -4.429 -1.452 18.947 1.00 75.06 260 GLY A N 1
ATOM 1938 C CA . GLY A 1 260 ? -3.106 -0.988 18.559 1.00 75.06 260 GLY A CA 1
ATOM 1939 C C . GLY A 1 260 ? -2.646 -1.549 17.220 1.00 75.06 260 GLY A C 1
ATOM 1940 O O . GLY A 1 260 ? -3.457 -2.013 16.423 1.00 75.06 260 GLY A O 1
ATOM 1941 N N . TRP A 1 261 ? -1.341 -1.424 17.003 1.00 61.72 261 TRP A N 1
ATOM 1942 C CA . TRP A 1 261 ? -0.537 -2.104 15.991 1.00 61.72 261 TRP A CA 1
ATOM 1943 C C . TRP A 1 261 ? 0.665 -2.720 16.697 1.00 61.72 261 TRP A C 1
ATOM 1945 O O . TRP A 1 261 ? 1.101 -2.122 17.715 1.00 61.72 261 TRP A O 1
#

pLDDT: mean 84.73, std 18.88, range [27.77, 98.69]

Secondary structure (DSSP, 8-state):
-------PPPPPSS-GGG--GGG-S-EEE--SSHHHHHTT-HHHHHHHHHHHHTT--EEEETTTHHHHHHTTTTTT-EE---GGGHHHHHHTT-EEPP-SSTT-EEEETTEEEESSGGGHHHHHHHHHHHTT----S---EEEEE--TT--HHHHHHHHHHHHHTT-EEEEE-TT-----STHHHHHHH-S--PPTT----GGGTTHHHHHHHHTTTTTT-EE---GGGHHHHHHTTPEE---SSTT-EEEETTEEEE---

Nearest PDB structures (foldseek):
  3uk7-assembly1_C  TM=8.741E-01  e=2.481E-28  Arabidopsis thaliana
  4ogg-assembly1_B  TM=8.791E-01  e=4.465E-28  Arabidopsis thaliana
  4ofw-assembly1_C  TM=8.759E-01  e=3.530E-28  Arabidopsis thaliana
  3l18-assembly1_B  TM=9.582E-01  e=1.131E-10  Thermococcus onnurineus NA1
  7r66-assembly2_C  TM=9.511E-01  e=1.688E-09  Thermococcus thioreducens